Protein AF-A0A2G9PRR6-F1 (afdb_monomer_lite)

Foldseek 3Di:
DVVVVVVVVVVVVVCPDPLNVVVVVVCVVVVHDDPDPPVCVVVDDPPPDQPLDPDDDDPDDCVQWDWDDWDDFPNKIWTWTDHPPDPDIDIDIGDVRVVDDPVLSVLLNVLLVVVVVDDDPVLVPDDLVRNLVVQLVSQLVSSVVVCVVVVHDDDSVRSSVSSVQSSCSPSNPHPVVRVVRDPVDDDDDDDD

Sequence (192 aa):
EKYLETLTFMREGFEETELIQKMKAYLMQLGSIPADRGMYHSFFEVAIKPSFIGSRIFFTSTEKLELIDQYEVLGSKVYIYKHPDKVEYLYFINPPEYALSPEKYFLLEKTKEVVAAHRPDTVEFMDMGQARKYFHKVYVATIADLALKNDIDLSVEEKHELATIVSRYTIGYGILELLLSDRQLTDVFIDS

pLDDT: mean 82.75, std 11.32, range [53.69, 96.25]

Radius of gyration: 23.02 Å; chains: 1; bounding box: 64×48×55 Å

Structure (mmCIF, N/CA/C/O backbone):
data_AF-A0A2G9PRR6-F1
#
_entry.id   AF-A0A2G9PRR6-F1
#
loop_
_atom_site.group_PDB
_atom_site.id
_atom_site.type_symbol
_atom_site.label_atom_id
_atom_site.label_alt_id
_atom_site.label_comp_id
_atom_site.label_asym_id
_atom_site.label_entity_id
_atom_site.label_seq_id
_atom_site.pdbx_PDB_ins_code
_atom_site.Cartn_x
_atom_site.Cartn_y
_atom_site.Cartn_z
_atom_site.occupancy
_atom_site.B_iso_or_equiv
_atom_site.auth_seq_id
_atom_site.auth_comp_id
_atom_site.auth_asym_id
_atom_site.auth_atom_id
_atom_site.pdbx_PDB_model_num
ATOM 1 N N . GLU A 1 1 ? -48.664 14.976 -10.895 1.00 62.81 1 GLU A N 1
ATOM 2 C CA . GLU A 1 1 ? -49.047 14.273 -9.650 1.00 62.81 1 GLU A CA 1
ATOM 3 C C . GLU A 1 1 ? -48.124 13.096 -9.350 1.00 62.81 1 GLU A C 1
ATOM 5 O O . GLU A 1 1 ? -47.318 13.245 -8.446 1.00 62.81 1 GLU A O 1
ATOM 10 N N . LYS A 1 2 ? -48.083 12.034 -10.170 1.00 73.56 2 LYS A N 1
ATOM 11 C CA . LYS A 1 2 ? -47.171 10.876 -9.983 1.00 73.56 2 LYS A CA 1
ATOM 12 C C . LYS A 1 2 ? -45.695 11.206 -9.704 1.00 73.56 2 LYS A C 1
ATOM 14 O O . LYS A 1 2 ? -45.054 10.550 -8.901 1.00 73.56 2 LYS A O 1
ATOM 19 N N . TYR A 1 3 ? -45.146 12.227 -10.363 1.00 78.56 3 TYR A N 1
ATOM 20 C CA . TYR A 1 3 ? -43.748 12.630 -10.162 1.00 78.56 3 TYR A CA 1
ATOM 21 C C . TYR A 1 3 ? -43.494 13.237 -8.772 1.00 78.56 3 TYR A C 1
ATOM 23 O O . TYR A 1 3 ? -42.429 13.048 -8.194 1.00 78.56 3 TYR A O 1
ATOM 31 N N . LEU A 1 4 ? -44.487 13.948 -8.229 1.00 82.31 4 LEU A N 1
ATOM 32 C CA . LEU A 1 4 ? -44.399 14.555 -6.904 1.00 82.31 4 LEU A CA 1
ATOM 33 C C . LEU A 1 4 ? -44.490 13.484 -5.813 1.00 82.31 4 LEU A C 1
ATOM 35 O O . LEU A 1 4 ? -43.730 13.537 -4.858 1.00 82.31 4 LEU A O 1
ATOM 39 N N . GLU A 1 5 ? -45.356 12.484 -5.994 1.00 85.06 5 GLU A N 1
ATOM 40 C CA . GLU A 1 5 ? -45.447 11.331 -5.087 1.00 85.06 5 GLU A CA 1
ATOM 41 C C . GLU A 1 5 ? -44.127 10.561 -5.012 1.00 85.06 5 GLU A C 1
ATOM 43 O O . GLU A 1 5 ? -43.653 10.270 -3.916 1.00 85.06 5 GLU A O 1
ATOM 48 N N . THR A 1 6 ? -43.484 10.300 -6.154 1.00 86.94 6 THR A N 1
ATOM 49 C CA . THR A 1 6 ? -42.179 9.624 -6.179 1.00 86.94 6 THR A CA 1
ATOM 50 C C . THR A 1 6 ? -41.104 10.423 -5.441 1.00 86.94 6 THR A C 1
ATOM 52 O O . THR A 1 6 ? -40.317 9.849 -4.691 1.00 86.94 6 THR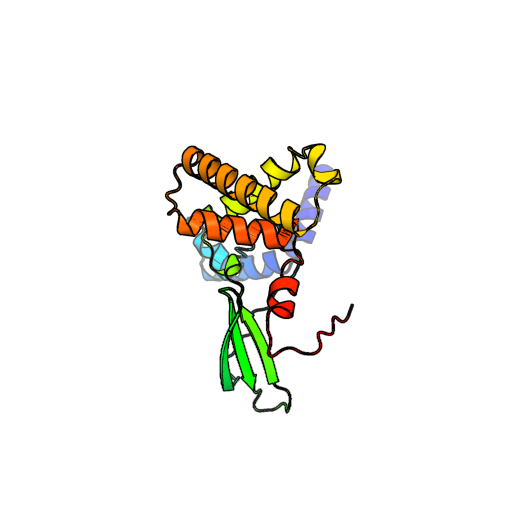 A O 1
ATOM 55 N N . LEU A 1 7 ? -41.067 11.747 -5.625 1.00 87.19 7 LEU A N 1
ATOM 56 C CA . LEU A 1 7 ? -40.102 12.605 -4.934 1.00 87.19 7 LEU A CA 1
ATOM 57 C C . LEU A 1 7 ? -40.347 12.652 -3.423 1.00 87.19 7 LEU A C 1
ATOM 59 O O . LEU A 1 7 ? -39.387 12.620 -2.655 1.00 87.19 7 LEU A O 1
ATOM 63 N N . THR A 1 8 ? -41.607 12.700 -2.990 1.00 88.38 8 THR A N 1
ATOM 64 C CA . THR A 1 8 ? -41.954 12.684 -1.563 1.00 88.38 8 THR A CA 1
ATOM 65 C C . THR A 1 8 ? -41.580 11.351 -0.923 1.00 88.38 8 THR A C 1
ATOM 67 O O . THR A 1 8 ? -40.933 11.352 0.121 1.00 88.38 8 THR A O 1
ATOM 70 N N . PHE A 1 9 ? -41.870 10.235 -1.594 1.00 91.31 9 PHE A N 1
ATOM 71 C CA . PHE A 1 9 ? -41.468 8.901 -1.146 1.00 91.31 9 PHE A CA 1
ATOM 72 C C . PHE A 1 9 ? -39.944 8.775 -0.994 1.00 91.31 9 PHE A C 1
ATOM 74 O O . PHE A 1 9 ? -39.451 8.305 0.028 1.00 91.31 9 PHE A O 1
ATOM 81 N N . MET A 1 10 ? -39.176 9.246 -1.985 1.00 89.44 10 MET A N 1
ATOM 82 C CA . MET A 1 10 ? -37.711 9.248 -1.904 1.00 89.44 10 MET A CA 1
ATOM 83 C C . MET A 1 10 ? -37.201 10.126 -0.762 1.00 89.44 10 MET A C 1
ATOM 85 O O . MET A 1 10 ? -36.281 9.729 -0.051 1.00 89.44 10 MET A O 1
ATOM 89 N N . ARG A 1 11 ? -37.790 11.313 -0.571 1.00 88.56 11 ARG A N 1
ATOM 90 C CA . ARG A 1 11 ? -37.410 12.216 0.520 1.00 88.56 11 ARG A CA 1
ATOM 91 C C . ARG A 1 11 ? -37.612 11.548 1.874 1.00 88.56 11 ARG A C 1
ATOM 93 O O . ARG A 1 11 ? -36.693 11.572 2.680 1.00 88.56 11 ARG A O 1
ATOM 100 N N . GLU A 1 12 ? -38.777 10.957 2.107 1.00 90.25 12 GLU A N 1
ATOM 101 C CA . GLU A 1 12 ? -39.095 10.278 3.368 1.00 90.25 12 GLU A CA 1
ATOM 102 C C . GLU A 1 12 ? -38.126 9.122 3.632 1.00 90.25 12 GLU A C 1
ATOM 104 O O . GLU A 1 12 ? -37.512 9.077 4.696 1.00 90.25 12 GLU A O 1
ATOM 109 N N . GLY A 1 13 ? -37.862 8.281 2.626 1.00 88.25 13 GLY A N 1
ATOM 110 C CA . GLY A 1 13 ? -36.874 7.205 2.752 1.00 88.25 13 GLY A CA 1
ATOM 111 C C . GLY A 1 13 ? -35.454 7.706 3.041 1.00 88.25 13 GLY A C 1
ATOM 112 O O . GLY A 1 13 ? -34.716 7.085 3.804 1.00 88.25 13 GLY A O 1
ATOM 113 N N . PHE A 1 14 ? -35.055 8.852 2.482 1.00 88.12 14 PHE A N 1
ATOM 114 C CA . PHE A 1 14 ? -33.763 9.463 2.793 1.00 88.12 14 PHE A CA 1
ATOM 115 C C . PHE A 1 14 ? -33.718 10.052 4.211 1.00 88.12 14 PHE A C 1
ATOM 117 O O . PHE A 1 14 ? -32.696 9.930 4.888 1.00 88.12 14 PHE A O 1
ATOM 124 N N . GLU A 1 15 ? -34.804 10.649 4.702 1.00 89.31 15 GLU A N 1
ATOM 125 C CA . GLU A 1 15 ? -34.865 11.229 6.051 1.00 89.31 15 GLU A CA 1
ATOM 126 C C . GLU A 1 15 ? -34.737 10.199 7.180 1.00 89.31 15 GLU A C 1
ATOM 128 O O . GLU A 1 15 ? -34.293 10.548 8.276 1.00 89.31 15 GLU A O 1
ATOM 133 N N . GLU A 1 16 ? -35.060 8.938 6.906 1.00 90.56 16 GLU A N 1
ATOM 134 C CA . GLU A 1 16 ? -34.893 7.825 7.844 1.00 90.56 16 GLU A CA 1
ATOM 135 C C . GLU A 1 16 ? -33.449 7.311 7.932 1.00 90.56 16 GLU A C 1
ATOM 137 O O . GLU A 1 16 ? -33.105 6.588 8.866 1.00 90.56 16 GLU A O 1
ATOM 142 N N . THR A 1 17 ? -32.575 7.688 6.995 1.00 90.69 17 THR A N 1
ATOM 143 C CA . THR A 1 17 ? -31.191 7.202 6.997 1.00 90.69 17 THR A CA 1
ATOM 144 C C . THR A 1 17 ? -30.382 7.786 8.157 1.00 90.69 17 THR A C 1
ATOM 146 O O . THR A 1 17 ? -30.450 8.978 8.464 1.00 90.69 17 THR A O 1
ATOM 149 N N . GLU A 1 18 ? -29.538 6.950 8.768 1.00 85.56 18 GLU A N 1
ATOM 150 C CA . GLU A 1 18 ? -28.695 7.330 9.910 1.00 85.56 18 GLU A CA 1
ATOM 151 C C . GLU A 1 18 ? -27.804 8.547 9.601 1.00 85.56 18 GLU A C 1
ATOM 153 O O . GLU A 1 18 ? -27.633 9.435 10.438 1.00 85.56 18 GLU A O 1
ATOM 158 N N . LEU A 1 19 ? -27.280 8.623 8.372 1.00 83.56 19 LEU A N 1
ATOM 159 C CA . LEU A 1 19 ? -26.456 9.740 7.914 1.00 83.56 19 LEU A CA 1
ATOM 160 C C . LEU A 1 19 ? -27.234 11.062 7.944 1.00 83.56 19 LEU A C 1
ATOM 162 O O . LEU A 1 19 ? -26.746 12.050 8.493 1.00 83.56 19 LEU A O 1
ATOM 166 N N . ILE A 1 20 ? -28.447 11.085 7.383 1.00 85.25 20 ILE A N 1
ATOM 167 C CA . ILE A 1 20 ? -29.259 12.305 7.297 1.00 85.25 20 ILE A CA 1
ATOM 168 C C . ILE A 1 20 ? -29.751 12.730 8.679 1.00 85.25 20 ILE A C 1
ATOM 170 O O . ILE A 1 20 ? -29.751 13.925 8.978 1.00 85.25 20 ILE A O 1
ATOM 174 N N . GLN A 1 21 ? -30.096 11.785 9.553 1.00 86.12 21 GLN A N 1
ATOM 175 C CA . GLN A 1 21 ? -30.474 12.095 10.933 1.00 86.12 21 GLN A CA 1
ATOM 176 C C . GLN A 1 21 ? -29.324 12.743 11.713 1.00 86.12 21 GLN A C 1
ATOM 178 O O . GLN A 1 21 ? -29.508 13.806 12.316 1.00 86.12 21 GLN A O 1
ATOM 183 N N . LYS A 1 22 ? -28.117 12.163 11.651 1.00 84.69 22 LYS A N 1
ATOM 184 C CA . LYS A 1 22 ? -26.922 12.723 12.304 1.00 84.69 22 LYS A CA 1
ATOM 185 C C . LYS A 1 22 ? -26.542 14.090 11.731 1.00 84.69 22 LYS A C 1
ATOM 187 O O . LYS A 1 22 ? -26.238 15.014 12.485 1.00 84.69 22 LYS A O 1
ATOM 192 N N . MET A 1 23 ? -26.615 14.245 10.411 1.00 81.69 23 MET A N 1
ATOM 193 C CA . MET A 1 23 ? -26.302 15.505 9.736 1.00 81.69 23 MET A CA 1
ATOM 194 C C . MET A 1 23 ? -27.319 16.605 10.070 1.00 81.69 23 MET A C 1
ATOM 196 O O . MET A 1 23 ? -26.917 17.738 10.332 1.00 81.69 23 MET A O 1
ATOM 200 N N . LYS A 1 24 ? -28.622 16.289 10.142 1.00 82.38 24 LYS A N 1
ATOM 201 C CA . LYS A 1 24 ? -29.660 17.232 10.601 1.00 82.38 24 LYS A CA 1
ATOM 202 C C . LYS A 1 24 ? -29.394 17.704 12.030 1.00 82.38 24 LYS A C 1
ATOM 204 O O . LYS A 1 24 ? -29.437 18.906 12.273 1.00 82.38 24 LYS A O 1
ATOM 209 N N . ALA A 1 25 ? -29.079 16.790 12.949 1.00 83.62 25 ALA A N 1
ATOM 210 C CA . ALA A 1 25 ? -28.785 17.136 14.342 1.00 83.62 25 ALA A CA 1
ATOM 211 C C . ALA A 1 25 ? -27.572 18.077 14.465 1.00 83.62 25 ALA A C 1
ATOM 213 O O . ALA A 1 25 ? -27.612 19.056 15.206 1.00 83.62 25 ALA A O 1
ATOM 214 N N . TYR A 1 26 ? -26.519 17.831 13.690 1.00 80.19 26 TYR A N 1
ATOM 215 C CA . TYR A 1 26 ? -25.323 18.673 13.664 1.00 80.19 26 TYR A CA 1
ATOM 216 C C . TYR A 1 26 ? -25.558 20.042 13.015 1.00 80.19 26 TYR A C 1
ATOM 218 O O . TYR A 1 26 ? -25.113 21.064 13.533 1.00 80.19 26 TYR A O 1
ATOM 226 N N . LEU A 1 27 ? -26.313 20.097 11.913 1.00 79.69 27 LEU A N 1
ATOM 227 C CA . LEU A 1 27 ? -26.702 21.361 11.278 1.00 79.69 27 LEU A CA 1
ATOM 228 C C . LEU A 1 27 ? -27.603 22.206 12.186 1.00 79.69 27 LEU A C 1
ATOM 230 O O . LEU A 1 27 ? -27.459 23.427 12.214 1.00 79.69 27 LEU A O 1
ATOM 234 N N . MET A 1 28 ? -28.488 21.575 12.965 1.00 80.69 28 MET A N 1
ATOM 235 C CA . MET A 1 28 ? -29.281 22.266 13.988 1.00 80.69 28 MET A CA 1
ATOM 236 C C . MET A 1 28 ? -28.398 22.898 15.073 1.00 80.69 28 MET A C 1
ATOM 238 O O . MET A 1 28 ? -28.730 23.975 15.559 1.00 80.69 28 MET A O 1
ATOM 242 N N . GLN A 1 29 ? -27.269 22.274 15.427 1.00 78.56 29 GLN A N 1
ATOM 243 C CA . GLN A 1 29 ? -26.313 22.827 16.396 1.00 78.56 29 GLN A CA 1
ATOM 244 C C . GLN A 1 29 ? -25.485 23.990 15.827 1.00 78.56 29 GLN A C 1
ATOM 246 O O . GLN A 1 29 ? -25.182 24.933 16.553 1.00 78.56 29 GLN A O 1
ATOM 251 N N . LEU A 1 30 ? -25.135 23.948 14.538 1.00 72.75 30 LEU A N 1
ATOM 252 C CA . LEU A 1 30 ? -24.358 24.997 13.859 1.00 72.75 30 LEU A CA 1
ATOM 253 C C . LEU A 1 30 ? -25.199 26.185 13.373 1.00 72.75 30 LEU A C 1
ATOM 255 O O . LEU A 1 30 ? -24.650 27.249 13.087 1.00 72.75 30 LEU A O 1
ATOM 259 N N . GLY A 1 31 ? -26.516 26.017 13.236 1.00 70.38 31 GLY A N 1
ATOM 260 C CA . GLY A 1 31 ? -27.458 27.062 12.818 1.00 70.38 31 GLY A CA 1
ATOM 261 C C . GLY A 1 31 ? -27.353 27.491 11.347 1.00 70.38 31 GLY A C 1
ATOM 262 O O . GLY A 1 31 ? -28.269 28.126 10.829 1.00 70.38 31 GLY A O 1
ATOM 263 N N . SER A 1 32 ? -26.276 27.132 10.645 1.00 72.25 32 SER A N 1
ATOM 264 C CA . SER A 1 32 ? -26.076 27.388 9.216 1.00 72.25 32 SER A CA 1
ATOM 265 C C . SER A 1 32 ? -25.186 26.317 8.585 1.00 72.25 32 SER A C 1
ATOM 267 O O . SER A 1 32 ? -24.429 25.639 9.279 1.00 72.25 32 SER A O 1
ATOM 269 N N . ILE A 1 33 ? -25.291 26.148 7.265 1.00 72.50 33 ILE A N 1
ATOM 270 C CA . ILE A 1 33 ? -24.423 25.243 6.506 1.00 72.50 33 ILE A CA 1
ATOM 271 C C . ILE A 1 33 ? -23.066 25.947 6.332 1.00 72.50 33 ILE A C 1
ATOM 273 O O . ILE A 1 33 ? -23.028 26.994 5.680 1.00 72.50 33 ILE A O 1
ATOM 277 N N . PRO A 1 34 ? -21.962 25.416 6.892 1.00 71.12 34 PRO A N 1
ATOM 278 C CA . PRO A 1 34 ? -20.637 25.995 6.694 1.00 71.12 34 PRO A CA 1
ATOM 279 C C . PRO A 1 34 ? -20.274 26.001 5.205 1.00 71.12 34 PRO A C 1
ATOM 281 O O . PRO A 1 34 ? -20.544 25.035 4.496 1.00 71.12 34 PRO A O 1
ATOM 284 N N . ALA A 1 35 ? -19.636 27.072 4.727 1.00 72.38 35 ALA A N 1
ATOM 285 C CA . ALA A 1 35 ? -19.171 27.153 3.338 1.00 72.38 35 ALA A CA 1
ATOM 286 C C . ALA A 1 35 ? -17.985 26.209 3.046 1.00 72.38 35 ALA A C 1
ATOM 288 O O . ALA A 1 35 ? -17.709 25.897 1.888 1.00 72.38 35 ALA A O 1
ATOM 289 N N . ASP A 1 36 ? -17.287 25.762 4.092 1.00 76.50 36 ASP A N 1
ATOM 290 C CA . ASP A 1 36 ? -16.135 24.872 4.000 1.00 76.50 36 ASP A CA 1
ATOM 291 C C . ASP A 1 36 ? -16.538 23.386 4.064 1.00 76.50 36 ASP A C 1
ATOM 293 O O . ASP A 1 36 ? -17.494 22.987 4.733 1.00 76.50 36 ASP A O 1
ATOM 297 N N . ARG A 1 37 ? -15.750 22.540 3.395 1.00 73.75 37 ARG A N 1
ATOM 298 C CA . ARG A 1 37 ? -15.857 21.075 3.403 1.00 73.75 37 ARG A CA 1
ATOM 299 C C . ARG A 1 37 ? -15.329 20.445 4.698 1.00 73.75 37 ARG A C 1
ATOM 301 O O . ARG A 1 37 ? -15.398 19.227 4.844 1.00 73.75 37 ARG A O 1
ATOM 308 N N . GLY A 1 38 ? -14.860 21.241 5.660 1.00 69.06 38 GLY A N 1
ATOM 309 C CA . GLY A 1 38 ? -14.437 20.782 6.984 1.00 69.06 38 GLY A CA 1
ATOM 310 C C . GLY A 1 38 ? -15.453 19.866 7.682 1.00 69.06 38 GLY A C 1
ATOM 311 O O . GLY A 1 38 ? -15.043 18.878 8.285 1.00 69.06 38 GLY A O 1
ATOM 312 N N . MET A 1 39 ? -16.761 20.109 7.499 1.00 72.50 39 MET A N 1
ATOM 313 C CA . MET A 1 39 ? -17.851 19.285 8.055 1.00 72.50 39 MET A CA 1
ATOM 314 C C . MET A 1 39 ? -17.691 17.789 7.743 1.00 72.50 39 MET A C 1
ATOM 316 O O . MET A 1 39 ? -17.976 16.951 8.598 1.00 72.50 39 MET A O 1
ATOM 320 N N . TYR A 1 40 ? -17.214 17.434 6.544 1.00 73.75 40 TYR A N 1
ATOM 321 C CA . TYR A 1 40 ? -17.088 16.032 6.147 1.00 73.75 40 TYR A CA 1
ATOM 322 C C . TYR A 1 40 ? -16.144 15.249 7.069 1.00 73.75 40 TYR A C 1
ATOM 324 O O . TYR A 1 40 ? -16.413 14.082 7.327 1.00 73.75 40 TYR A O 1
ATOM 332 N N . HIS A 1 41 ? -15.124 15.884 7.655 1.00 70.25 41 HIS A N 1
ATOM 333 C CA . HIS A 1 41 ? -14.193 15.227 8.583 1.00 70.25 41 HIS A CA 1
ATOM 334 C C . HIS A 1 41 ? -14.847 14.812 9.911 1.00 70.25 41 HIS A C 1
ATOM 336 O O . HIS A 1 41 ? -14.317 13.955 10.608 1.00 70.25 41 HIS A O 1
ATOM 342 N N . SER A 1 42 ? -15.986 15.410 10.283 1.00 69.94 42 SER A N 1
ATOM 343 C CA . SER A 1 42 ? -16.726 15.046 11.502 1.00 69.94 42 SER A CA 1
ATOM 344 C C . SER A 1 42 ? -17.641 13.831 11.316 1.00 69.94 42 SER A C 1
ATOM 346 O O . SER A 1 42 ? -18.060 13.232 12.302 1.00 69.94 42 SER A O 1
ATOM 348 N N . PHE A 1 43 ? -17.965 13.475 10.070 1.00 70.69 43 PHE A N 1
ATOM 349 C CA . PHE A 1 43 ? -18.881 12.373 9.741 1.00 70.69 43 PHE A CA 1
ATOM 350 C C . PHE A 1 43 ? -18.210 11.222 9.013 1.00 70.69 43 PHE A C 1
ATOM 352 O O . PHE A 1 43 ? -18.661 10.082 9.109 1.00 70.69 43 PHE A O 1
ATOM 359 N N . PHE A 1 44 ? -17.162 11.528 8.262 1.00 70.12 44 PHE A N 1
ATOM 360 C CA . PHE A 1 44 ? -16.442 10.582 7.443 1.00 70.12 44 PHE A CA 1
ATOM 361 C C . PHE A 1 44 ? -15.000 10.547 7.912 1.00 70.12 44 PHE A C 1
ATOM 363 O O . PHE A 1 44 ? -14.300 11.559 7.922 1.00 70.12 44 PHE A O 1
ATOM 370 N N . GLU A 1 45 ? -14.544 9.352 8.256 1.00 61.53 45 GLU A N 1
ATOM 371 C CA . GLU A 1 45 ? -13.119 9.099 8.340 1.00 61.53 45 GLU A CA 1
ATOM 372 C C . GLU A 1 45 ? -12.557 9.083 6.922 1.00 61.53 45 GLU A C 1
ATOM 374 O O . GLU A 1 45 ? -13.115 8.450 6.017 1.00 61.53 45 GLU A O 1
ATOM 379 N N . VAL A 1 46 ? -11.458 9.806 6.710 1.00 59.22 46 VAL A N 1
ATOM 380 C CA . VAL A 1 46 ? -10.804 9.834 5.405 1.00 59.22 46 VAL A CA 1
ATOM 381 C C . VAL A 1 46 ? -10.223 8.449 5.141 1.00 59.22 46 VAL A C 1
ATOM 383 O O . VAL A 1 46 ? -9.165 8.086 5.646 1.00 59.22 46 VAL A O 1
ATOM 386 N N . ALA A 1 47 ? -10.909 7.666 4.315 1.00 55.06 47 ALA A N 1
ATOM 387 C CA . ALA A 1 47 ? -10.391 6.403 3.822 1.00 55.06 47 ALA A CA 1
ATOM 388 C C . ALA A 1 47 ? -9.388 6.673 2.690 1.00 55.06 47 ALA A C 1
ATOM 390 O O . ALA A 1 47 ? -9.690 6.437 1.519 1.00 55.06 47 ALA A O 1
ATOM 391 N N . ILE A 1 48 ? -8.189 7.168 3.020 1.00 55.09 48 ILE A N 1
ATOM 392 C CA . ILE A 1 48 ? -7.069 7.168 2.069 1.00 55.09 48 ILE A CA 1
ATOM 393 C C . ILE A 1 48 ? -6.558 5.729 1.984 1.00 55.09 48 ILE A C 1
ATOM 395 O O . ILE A 1 48 ? -5.580 5.355 2.625 1.00 55.09 48 ILE A O 1
ATOM 399 N N . LYS A 1 49 ? -7.290 4.887 1.251 1.00 59.91 49 LYS A N 1
ATOM 400 C CA . LYS A 1 49 ? -6.878 3.517 0.964 1.00 59.91 49 LYS A CA 1
ATOM 401 C C . LYS A 1 49 ? -6.531 3.395 -0.517 1.00 59.91 49 LYS A C 1
ATOM 403 O O . LYS A 1 49 ? -7.301 3.862 -1.358 1.00 59.91 49 LYS A O 1
ATOM 408 N N . PRO A 1 50 ? -5.440 2.709 -0.861 1.00 58.66 50 PRO A N 1
ATOM 409 C CA . PRO A 1 50 ? -5.204 2.320 -2.240 1.00 58.66 50 PRO A CA 1
ATOM 410 C C . PRO A 1 50 ? -6.339 1.409 -2.726 1.00 58.66 50 PRO A C 1
ATOM 412 O O . PRO A 1 50 ? -6.685 0.412 -2.085 1.00 58.66 50 PRO A O 1
ATOM 415 N N . SER A 1 51 ? -6.926 1.737 -3.877 1.00 60.59 51 SER A N 1
ATOM 416 C CA . SER A 1 51 ? -8.031 0.983 -4.489 1.00 60.59 51 SER A CA 1
ATOM 417 C C . SER A 1 51 ? -7.664 -0.470 -4.818 1.00 60.59 51 SER A C 1
ATOM 419 O O . SER A 1 51 ? -8.539 -1.329 -4.900 1.00 60.59 51 SER A O 1
ATOM 421 N N . PHE A 1 52 ? -6.369 -0.765 -4.955 1.00 63.97 52 PHE A N 1
ATOM 422 C CA . PHE A 1 52 ? -5.846 -2.078 -5.324 1.00 63.97 52 PHE A CA 1
ATOM 423 C C . PHE A 1 52 ? -5.622 -3.042 -4.149 1.00 63.97 52 PHE A C 1
ATOM 425 O O . PHE A 1 52 ? -5.352 -4.215 -4.410 1.00 63.97 52 PHE A O 1
ATOM 432 N N . ILE A 1 53 ? -5.731 -2.595 -2.892 1.00 64.62 53 ILE A N 1
ATOM 433 C CA . ILE A 1 53 ? -5.634 -3.489 -1.730 1.00 64.62 53 ILE A CA 1
ATOM 434 C C . ILE A 1 53 ? -7.019 -4.073 -1.436 1.00 64.62 53 ILE A C 1
ATOM 436 O O . ILE A 1 53 ? -7.944 -3.360 -1.041 1.00 64.62 53 ILE A O 1
ATOM 440 N N . GLY A 1 54 ? -7.156 -5.386 -1.644 1.00 54.88 54 GLY A N 1
ATOM 441 C CA . GLY A 1 54 ? -8.393 -6.129 -1.380 1.00 54.88 54 GLY A CA 1
ATOM 442 C C . GLY A 1 54 ? -8.646 -6.423 0.104 1.00 54.88 54 GLY A C 1
ATOM 443 O O . GLY A 1 54 ? -9.782 -6.690 0.484 1.00 54.88 54 GLY A O 1
ATOM 444 N N . SER A 1 55 ? -7.616 -6.351 0.951 1.00 58.53 55 SER A N 1
ATOM 445 C CA . SER A 1 55 ? -7.711 -6.599 2.393 1.00 58.53 55 SER A CA 1
ATOM 446 C C . SER A 1 55 ? -8.048 -5.328 3.176 1.00 58.53 55 SER A C 1
ATOM 448 O O . SER A 1 55 ? -7.425 -4.280 2.994 1.00 58.53 55 SER A O 1
ATOM 450 N N . ARG A 1 56 ? -9.010 -5.419 4.099 1.00 53.69 56 ARG A N 1
ATOM 451 C CA . ARG A 1 56 ? -9.310 -4.345 5.054 1.00 53.69 56 ARG A CA 1
ATOM 452 C C . ARG A 1 56 ? -8.468 -4.549 6.314 1.00 53.69 56 ARG A C 1
ATOM 454 O O . ARG A 1 56 ? -8.637 -5.554 6.992 1.00 53.69 56 ARG A O 1
ATOM 461 N N . ILE A 1 57 ? -7.581 -3.601 6.620 1.00 57.03 57 ILE A N 1
ATOM 462 C CA . ILE A 1 57 ? -6.825 -3.581 7.880 1.00 57.03 57 ILE A CA 1
ATOM 463 C C . ILE A 1 57 ? -7.568 -2.672 8.858 1.00 57.03 57 ILE A C 1
ATOM 465 O O . ILE A 1 57 ? -7.889 -1.530 8.528 1.00 57.03 57 ILE A O 1
ATOM 469 N N . PHE A 1 58 ? -7.881 -3.196 10.041 1.00 57.12 58 PHE A N 1
ATOM 470 C CA . PHE A 1 58 ? -8.482 -2.426 11.123 1.00 57.12 58 PHE A CA 1
ATOM 471 C C . PHE A 1 58 ? -7.373 -1.900 12.033 1.00 57.12 58 PHE A C 1
ATOM 473 O O . PHE A 1 58 ? -6.703 -2.675 12.712 1.00 57.12 58 PHE A O 1
ATOM 480 N N . PHE A 1 59 ? -7.198 -0.581 12.074 1.00 54.88 59 PHE A N 1
ATOM 481 C CA . PHE A 1 59 ? -6.390 0.062 13.104 1.00 54.88 59 PHE A CA 1
ATOM 482 C C . PHE A 1 59 ? -7.252 0.165 14.366 1.00 54.88 59 PHE A C 1
ATOM 484 O O . PHE A 1 59 ? -8.024 1.106 14.524 1.00 54.88 59 PHE A O 1
ATOM 491 N N . THR A 1 60 ? -7.210 -0.848 15.234 1.00 57.53 60 THR A N 1
ATOM 492 C CA . THR A 1 60 ? -7.857 -0.729 16.549 1.00 57.53 60 THR A CA 1
ATOM 493 C C . THR A 1 60 ? -7.062 0.246 17.415 1.00 57.53 60 THR A C 1
ATOM 495 O O . THR A 1 60 ? -5.833 0.271 17.347 1.00 57.53 60 THR A O 1
ATOM 498 N N . SER A 1 61 ? -7.751 1.034 18.245 1.00 57.81 61 SER A N 1
ATOM 499 C CA . SER A 1 61 ? -7.078 1.886 19.229 1.00 57.81 61 SER A CA 1
ATOM 500 C C . SER A 1 61 ? -6.251 1.016 20.181 1.00 57.81 61 SER A C 1
ATOM 502 O O . SER A 1 61 ? -6.769 0.074 20.788 1.00 57.81 61 SER A O 1
ATOM 504 N N . THR A 1 62 ? -4.955 1.312 20.274 1.00 60.97 62 THR A N 1
ATOM 505 C CA . THR A 1 62 ? -3.966 0.589 21.087 1.00 60.97 62 THR A CA 1
ATOM 506 C C . THR A 1 62 ? -3.850 1.147 22.508 1.00 60.97 62 THR A C 1
ATOM 508 O O . THR A 1 62 ? -3.002 0.696 23.268 1.00 60.97 62 THR A O 1
ATOM 511 N N . GLU A 1 63 ? -4.710 2.091 22.909 1.00 62.56 63 GLU A N 1
ATOM 512 C CA . GLU A 1 63 ? -4.588 2.860 24.163 1.00 62.56 63 GLU A CA 1
ATOM 513 C C . GLU A 1 63 ? -4.543 2.019 25.451 1.00 62.56 63 GLU A C 1
ATOM 515 O O . GLU A 1 63 ? -4.058 2.492 26.475 1.00 62.56 63 GLU A O 1
ATOM 520 N N . LYS A 1 64 ? -5.028 0.771 25.421 1.00 72.75 64 LYS A N 1
ATOM 521 C CA . LYS A 1 64 ? -4.994 -0.154 26.569 1.00 72.75 64 LYS A CA 1
ATOM 522 C C . LYS A 1 64 ? -4.007 -1.311 26.408 1.00 72.75 64 LYS A C 1
ATOM 524 O O . LYS A 1 64 ? -3.994 -2.201 27.251 1.00 72.75 64 LYS A O 1
ATOM 529 N N . LEU A 1 65 ? -3.238 -1.343 25.324 1.00 83.06 65 LEU A N 1
ATOM 530 C CA . LEU A 1 65 ? -2.331 -2.439 25.008 1.00 83.06 65 LEU A CA 1
ATOM 531 C C . LEU A 1 65 ? -0.904 -2.115 25.458 1.00 83.06 65 LEU A C 1
ATOM 533 O O . LEU A 1 65 ? -0.395 -1.024 25.209 1.00 83.06 65 LEU A O 1
ATOM 537 N N . GLU A 1 66 ? -0.240 -3.080 26.086 1.00 86.06 66 GLU A N 1
ATOM 538 C CA . GLU A 1 66 ? 1.169 -2.966 26.466 1.00 86.06 66 GLU A CA 1
ATOM 539 C C . GLU A 1 66 ? 2.050 -3.380 25.280 1.00 86.06 66 GLU A C 1
ATOM 541 O O . GLU A 1 66 ? 1.882 -4.477 24.744 1.00 86.06 66 GLU A O 1
ATOM 546 N N . LEU A 1 67 ? 2.965 -2.509 24.842 1.00 89.06 67 LEU A N 1
ATOM 547 C CA . LEU A 1 67 ? 3.926 -2.834 23.784 1.00 89.06 67 LEU A CA 1
ATOM 548 C C . LEU A 1 67 ? 5.016 -3.748 24.349 1.00 89.06 67 LEU A C 1
ATOM 550 O O . LEU A 1 67 ? 5.737 -3.357 25.263 1.00 89.06 67 LEU A O 1
ATOM 554 N N . ILE A 1 68 ? 5.144 -4.941 23.777 1.00 92.25 68 ILE A N 1
ATOM 555 C CA . ILE A 1 68 ? 6.108 -5.959 24.204 1.00 92.25 68 ILE A CA 1
ATOM 556 C C . ILE A 1 68 ? 7.343 -5.948 23.316 1.00 92.25 68 ILE A C 1
ATOM 558 O O . ILE A 1 68 ? 8.459 -6.020 23.824 1.00 92.25 68 ILE A O 1
ATOM 562 N N . ASP A 1 69 ? 7.146 -5.861 22.001 1.00 92.06 69 ASP A N 1
ATOM 563 C CA . ASP A 1 69 ? 8.244 -5.873 21.040 1.00 92.06 69 ASP A CA 1
ATOM 564 C C . ASP A 1 69 ? 7.905 -5.071 19.781 1.00 92.06 69 ASP A C 1
ATOM 566 O O . ASP A 1 69 ? 6.734 -4.890 19.428 1.00 92.06 69 ASP A O 1
ATOM 570 N N . GLN A 1 70 ? 8.946 -4.590 19.107 1.00 93.75 70 GLN A N 1
ATOM 571 C CA . GLN A 1 70 ? 8.852 -3.870 17.847 1.00 93.75 70 GLN A CA 1
ATOM 572 C C . GLN A 1 70 ? 10.054 -4.195 16.958 1.00 93.75 70 GLN A C 1
ATOM 574 O O . GLN A 1 70 ? 11.205 -4.005 17.347 1.00 93.75 70 GLN A O 1
ATOM 579 N N . TYR A 1 71 ? 9.782 -4.578 15.714 1.00 94.44 71 TYR A N 1
ATOM 580 C CA . TYR A 1 71 ? 10.811 -4.823 14.703 1.00 94.44 71 TYR A CA 1
ATOM 581 C C . TYR A 1 71 ? 10.318 -4.459 13.300 1.00 94.44 71 TYR A C 1
ATOM 583 O O . TYR A 1 71 ? 9.215 -3.941 13.121 1.00 94.44 71 TYR A O 1
ATOM 591 N N . GLU A 1 72 ? 11.167 -4.664 12.295 1.00 91.62 72 GLU A N 1
ATOM 592 C CA . GLU A 1 72 ? 10.884 -4.310 10.907 1.00 91.62 72 GLU A CA 1
ATOM 593 C C . GLU A 1 72 ? 10.993 -5.531 9.990 1.00 91.62 72 GLU A C 1
ATOM 595 O O . GLU A 1 72 ? 11.942 -6.311 10.078 1.00 91.62 72 GLU A O 1
ATOM 600 N N . VAL A 1 73 ? 10.028 -5.667 9.080 1.00 91.12 73 VAL A N 1
ATOM 601 C CA . VAL A 1 73 ? 9.984 -6.706 8.047 1.00 91.12 73 VAL A CA 1
ATOM 602 C C . VAL A 1 73 ? 9.705 -6.040 6.704 1.00 91.12 73 VAL A C 1
ATOM 604 O O . VAL A 1 73 ? 8.628 -5.489 6.486 1.00 91.12 73 VAL A O 1
ATOM 607 N N . LEU A 1 74 ? 10.677 -6.082 5.786 1.00 86.19 74 LEU A N 1
ATOM 608 C CA . LEU A 1 74 ? 10.564 -5.513 4.432 1.00 86.19 74 LEU A CA 1
ATOM 609 C C . LEU A 1 74 ? 10.032 -4.061 4.404 1.00 86.19 74 LEU A C 1
ATOM 611 O O . LEU A 1 74 ? 9.121 -3.748 3.632 1.00 86.19 74 LEU A O 1
ATOM 615 N N . GLY A 1 75 ? 10.560 -3.180 5.262 1.00 83.69 75 GLY A N 1
ATOM 616 C CA . GLY A 1 75 ? 10.104 -1.785 5.351 1.00 83.69 75 GLY A CA 1
ATOM 617 C C . GLY A 1 75 ? 8.799 -1.587 6.129 1.00 83.69 75 GLY A C 1
ATOM 618 O O . GLY A 1 75 ? 8.334 -0.457 6.266 1.00 83.69 75 GLY A O 1
ATOM 619 N N . SER A 1 76 ? 8.183 -2.663 6.628 1.00 89.19 76 SER A N 1
ATOM 620 C CA . SER A 1 76 ? 6.953 -2.619 7.425 1.00 89.19 76 SER A CA 1
ATOM 621 C C . SER A 1 76 ? 7.291 -2.722 8.903 1.00 89.19 76 SER A C 1
ATOM 623 O O . SER A 1 76 ? 8.061 -3.596 9.303 1.00 89.19 76 SER A O 1
ATOM 625 N N . LYS A 1 77 ? 6.692 -1.863 9.729 1.00 90.50 77 LYS A N 1
ATOM 626 C CA . LYS A 1 77 ? 6.867 -1.936 11.185 1.00 90.50 77 LYS A CA 1
ATOM 627 C C . LYS A 1 77 ? 5.907 -2.962 11.766 1.00 90.50 77 LYS A C 1
ATOM 629 O O . LYS A 1 77 ? 4.705 -2.896 11.500 1.00 90.50 77 LYS A O 1
ATOM 634 N N . VAL A 1 78 ? 6.449 -3.871 12.562 1.00 92.31 78 VAL A N 1
ATOM 635 C CA . VAL A 1 78 ? 5.710 -4.891 13.299 1.00 92.31 78 VAL A CA 1
ATOM 636 C C . VAL A 1 78 ? 5.719 -4.531 14.777 1.00 92.31 78 VAL A C 1
ATOM 638 O O . VAL A 1 78 ? 6.752 -4.132 15.315 1.00 92.31 78 VAL A O 1
ATOM 641 N N . TYR A 1 79 ? 4.566 -4.673 15.420 1.00 91.56 79 TYR A N 1
ATOM 642 C CA . TYR A 1 79 ? 4.358 -4.422 16.839 1.00 91.56 79 TYR A CA 1
ATOM 643 C C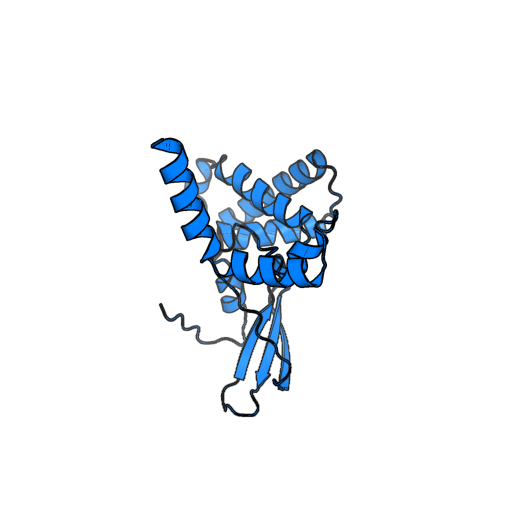 . TYR A 1 79 ? 3.698 -5.639 17.474 1.00 91.56 79 TYR A C 1
ATOM 645 O O . TYR A 1 79 ? 2.672 -6.123 16.987 1.00 91.56 79 TYR A O 1
ATOM 653 N N . ILE A 1 80 ? 4.266 -6.101 18.583 1.00 91.50 80 ILE A N 1
ATOM 654 C CA . ILE A 1 80 ? 3.692 -7.162 19.403 1.00 91.50 80 ILE A CA 1
ATOM 655 C C . ILE A 1 80 ? 3.124 -6.524 20.659 1.00 91.50 80 ILE A C 1
ATOM 657 O O . ILE A 1 80 ? 3.856 -5.953 21.469 1.00 91.50 80 ILE A O 1
ATOM 661 N N . TYR A 1 81 ? 1.813 -6.627 20.819 1.00 90.62 81 TYR A N 1
ATOM 662 C CA . TYR A 1 81 ? 1.098 -6.072 21.957 1.00 90.62 81 TYR A CA 1
ATOM 663 C C . TYR A 1 81 ? 0.573 -7.167 22.874 1.00 90.62 81 TYR A C 1
ATOM 665 O O . TYR A 1 81 ? 0.188 -8.242 22.420 1.00 90.62 81 TYR A O 1
ATOM 673 N N . LYS A 1 82 ? 0.475 -6.868 24.165 1.00 87.44 82 LYS A N 1
ATOM 674 C CA . LYS A 1 82 ? -0.220 -7.697 25.146 1.00 87.44 82 LYS A CA 1
ATOM 675 C C . LYS A 1 82 ? -1.474 -6.984 25.624 1.00 87.44 82 LYS A C 1
ATOM 677 O O . LYS A 1 82 ? -1.434 -5.809 25.991 1.00 87.44 82 LYS A O 1
ATOM 682 N N . HIS A 1 83 ? -2.595 -7.697 25.627 1.00 83.81 83 HIS A N 1
ATOM 683 C CA . HIS A 1 83 ? -3.817 -7.183 26.232 1.00 83.81 83 HIS A CA 1
ATOM 684 C C . HIS A 1 83 ? -3.762 -7.394 27.756 1.00 83.81 83 HIS A C 1
ATOM 686 O O . HIS A 1 83 ? -3.403 -8.486 28.191 1.00 83.81 83 HIS A O 1
ATOM 692 N N . PRO A 1 84 ? -4.150 -6.413 28.589 1.00 81.56 84 PRO A N 1
ATOM 693 C CA . PRO A 1 84 ? -4.119 -6.567 30.046 1.00 81.56 84 PRO A CA 1
ATOM 694 C C . PRO A 1 84 ? -5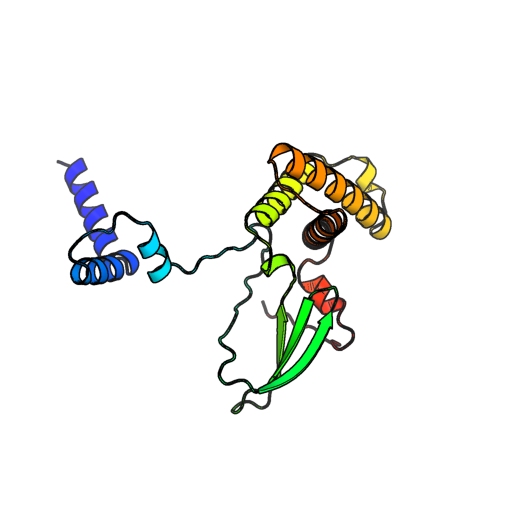.043 -7.694 30.532 1.00 81.56 84 PRO A C 1
ATOM 696 O O . PRO A 1 84 ? -4.670 -8.470 31.405 1.00 81.56 84 PRO A O 1
ATOM 699 N N . ASP A 1 85 ? -6.218 -7.825 29.909 1.00 83.81 85 ASP A N 1
ATOM 700 C CA . ASP A 1 85 ? -7.237 -8.816 30.291 1.00 83.81 85 ASP A CA 1
ATOM 701 C C . ASP A 1 85 ? -7.217 -10.127 29.476 1.00 83.81 85 ASP A C 1
ATOM 703 O O . ASP A 1 85 ? -8.015 -11.021 29.754 1.00 83.81 85 ASP A O 1
ATOM 707 N N . LYS A 1 86 ? -6.360 -10.264 28.449 1.00 83.19 86 LYS A N 1
ATOM 708 C CA . LYS A 1 86 ? -6.271 -11.499 27.643 1.00 83.19 86 LYS A CA 1
ATOM 709 C C . LYS A 1 86 ? -4.861 -12.068 27.700 1.00 83.19 86 LYS A C 1
ATOM 711 O O . LYS A 1 86 ? -3.886 -11.336 27.786 1.00 83.19 86 LYS A O 1
ATOM 716 N N . VAL A 1 87 ? -4.761 -13.392 27.632 1.00 83.81 87 VAL A N 1
ATOM 717 C CA . VAL A 1 87 ? -3.467 -14.095 27.669 1.00 83.81 87 VAL A CA 1
ATOM 718 C C . VAL A 1 87 ? -2.733 -14.000 26.324 1.00 83.81 87 VAL A C 1
ATOM 720 O O . VAL A 1 87 ? -1.512 -14.113 26.273 1.00 83.81 87 VAL A O 1
ATOM 723 N N . GLU A 1 88 ? -3.475 -13.781 25.241 1.00 85.25 88 GLU A N 1
ATOM 724 C CA . GLU A 1 88 ? -2.961 -13.736 23.875 1.00 85.25 88 GLU A CA 1
ATOM 725 C C . GLU A 1 88 ? -2.205 -12.434 23.577 1.00 85.25 88 GLU A C 1
ATOM 727 O O . GLU A 1 88 ? -2.600 -11.344 24.005 1.00 85.25 88 GLU A O 1
ATOM 732 N N . TYR A 1 89 ? -1.141 -12.561 22.782 1.00 88.50 89 TYR A N 1
ATOM 733 C CA . TYR A 1 89 ? -0.459 -11.427 22.170 1.00 88.50 89 TYR A CA 1
ATOM 734 C C . TYR A 1 89 ? -1.117 -11.075 20.839 1.00 88.50 89 TYR A C 1
ATOM 736 O O . TYR A 1 89 ? -1.591 -11.944 20.109 1.00 88.50 89 TYR A O 1
ATOM 744 N N . LEU A 1 90 ? -1.122 -9.789 20.513 1.00 89.00 90 LEU A N 1
ATOM 745 C CA . LEU A 1 90 ? -1.654 -9.261 19.270 1.00 89.00 90 LEU A CA 1
ATOM 746 C C . LEU A 1 90 ? -0.497 -8.844 18.364 1.00 89.00 90 LEU A C 1
ATOM 748 O O . LEU A 1 90 ? 0.329 -8.013 18.746 1.00 89.00 90 LEU A O 1
ATOM 752 N N . T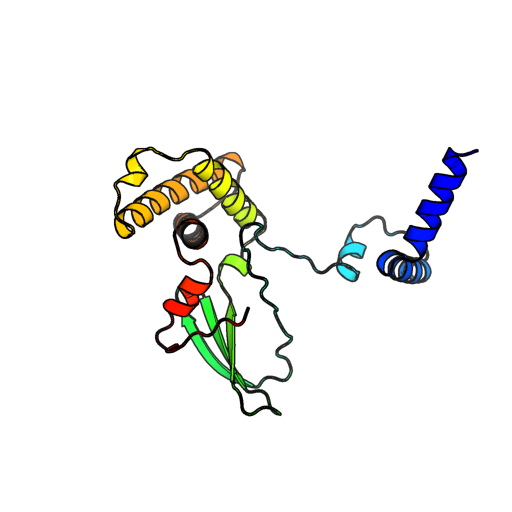YR A 1 91 ? -0.466 -9.413 17.163 1.00 90.75 91 TYR A N 1
ATOM 753 C CA . TYR A 1 91 ? 0.486 -9.072 16.112 1.00 90.75 91 TYR A CA 1
ATOM 754 C C . TYR A 1 91 ? -0.108 -7.982 15.217 1.00 90.75 91 TYR A C 1
ATOM 756 O O . TYR A 1 91 ? -1.152 -8.186 14.593 1.00 90.75 91 TYR A O 1
ATOM 764 N N . PHE A 1 92 ? 0.560 -6.835 15.133 1.00 88.56 92 PHE A N 1
ATOM 765 C CA . PHE A 1 92 ? 0.193 -5.746 14.232 1.00 88.56 92 PHE A CA 1
ATOM 766 C C . PHE A 1 92 ? 1.323 -5.489 13.250 1.00 88.56 92 PHE A C 1
ATOM 768 O O . PHE A 1 92 ? 2.460 -5.275 13.657 1.00 88.56 92 PHE A O 1
ATOM 775 N N . ILE A 1 93 ? 0.996 -5.437 11.963 1.00 88.44 93 ILE A N 1
ATOM 776 C CA . ILE A 1 93 ? 1.918 -5.024 10.910 1.00 88.44 93 ILE A CA 1
ATOM 777 C C . ILE A 1 93 ? 1.370 -3.781 10.224 1.00 88.44 93 ILE A C 1
ATOM 779 O O . ILE A 1 93 ? 0.192 -3.732 9.871 1.00 88.44 93 ILE A O 1
ATOM 783 N N . ASN A 1 94 ? 2.238 -2.789 10.031 1.00 87.00 94 ASN A N 1
ATOM 784 C CA . ASN A 1 94 ? 1.940 -1.549 9.325 1.00 87.00 94 ASN A CA 1
ATOM 785 C C . ASN A 1 94 ? 2.706 -1.531 7.997 1.00 87.00 94 ASN A C 1
ATOM 787 O O . ASN A 1 94 ? 3.890 -1.174 7.984 1.00 87.00 94 ASN A O 1
ATOM 791 N N . PRO A 1 95 ? 2.058 -1.926 6.887 1.00 88.50 95 PRO A N 1
ATOM 792 C CA . PRO A 1 95 ? 2.694 -1.923 5.581 1.00 88.50 95 PRO A CA 1
ATOM 793 C C . PRO A 1 95 ? 2.991 -0.494 5.099 1.00 88.50 95 PRO A C 1
ATOM 795 O O . PRO A 1 95 ? 2.162 0.401 5.309 1.00 88.50 95 PRO A O 1
ATOM 798 N N . PRO A 1 96 ? 4.124 -0.258 4.412 1.00 85.62 96 PRO A N 1
ATOM 799 C CA . PRO A 1 96 ? 4.537 1.076 3.967 1.00 85.62 96 PRO A CA 1
ATOM 800 C C . PRO A 1 96 ? 3.531 1.725 3.011 1.00 85.62 96 PRO A C 1
ATOM 802 O O . PRO A 1 96 ? 3.396 2.946 2.983 1.00 85.62 96 PRO A O 1
ATOM 805 N N . GLU A 1 97 ? 2.771 0.921 2.271 1.00 85.19 97 GLU A N 1
ATOM 806 C CA . GLU A 1 97 ? 1.727 1.391 1.368 1.00 85.19 97 GLU A CA 1
ATOM 807 C C . GLU A 1 97 ? 0.623 2.196 2.057 1.00 85.19 97 GLU A C 1
ATOM 809 O O . GLU A 1 97 ? 0.024 3.019 1.382 1.00 85.19 97 GLU A O 1
ATOM 814 N N . TYR A 1 98 ? 0.379 2.022 3.361 1.00 82.00 98 TYR A N 1
ATOM 815 C CA . TYR A 1 98 ? -0.624 2.805 4.099 1.00 82.00 98 TYR A CA 1
ATOM 816 C C . TYR A 1 98 ? -0.127 4.197 4.512 1.00 82.00 98 TYR A C 1
ATOM 818 O O . TYR A 1 98 ? -0.934 5.059 4.854 1.00 82.00 98 TYR A O 1
ATOM 826 N N . ALA A 1 99 ? 1.186 4.433 4.463 1.00 83.00 99 ALA A N 1
ATOM 827 C CA . ALA A 1 99 ? 1.807 5.712 4.807 1.00 83.00 99 ALA A CA 1
ATOM 828 C C . ALA A 1 99 ? 2.017 6.631 3.586 1.00 83.00 99 ALA A C 1
ATOM 830 O O . ALA A 1 99 ? 2.649 7.681 3.699 1.00 83.00 99 ALA A O 1
ATOM 831 N N . LEU A 1 100 ? 1.526 6.237 2.407 1.00 87.69 100 LEU A N 1
ATOM 832 C CA . LEU A 1 100 ? 1.738 6.980 1.167 1.00 87.69 100 LEU A CA 1
ATOM 833 C C . LEU A 1 100 ? 0.874 8.244 1.080 1.00 87.69 100 LEU A C 1
ATOM 835 O O . LEU A 1 100 ? -0.226 8.319 1.624 1.00 87.69 100 LEU A O 1
ATOM 839 N N . SER A 1 101 ? 1.369 9.240 0.340 1.00 88.88 101 SER A N 1
ATOM 840 C CA . SER A 1 101 ? 0.600 10.440 0.008 1.00 88.88 101 SER A CA 1
ATOM 841 C C . SER A 1 101 ? -0.455 10.149 -1.075 1.00 88.88 101 SER A C 1
ATOM 843 O O . SER A 1 101 ? -0.295 9.204 -1.856 1.00 88.88 101 SER A O 1
ATOM 845 N N . PRO A 1 102 ? -1.517 10.971 -1.191 1.00 86.31 102 PRO A N 1
ATOM 846 C CA . PRO A 1 102 ? -2.514 10.850 -2.262 1.00 86.31 102 PRO A CA 1
ATOM 847 C C . PRO A 1 102 ? -1.916 10.809 -3.678 1.00 86.31 102 PRO A C 1
ATOM 849 O O . PRO A 1 102 ? -2.355 10.020 -4.510 1.00 86.31 102 PRO A O 1
ATOM 852 N N . GLU A 1 103 ? -0.877 11.603 -3.936 1.00 89.44 103 GLU A N 1
ATOM 853 C CA . GLU A 1 103 ? -0.146 11.620 -5.211 1.00 89.44 103 GLU A CA 1
ATOM 854 C C . GLU A 1 103 ? 0.526 10.274 -5.502 1.00 89.44 103 GLU A C 1
ATOM 856 O O . GLU A 1 103 ? 0.403 9.721 -6.596 1.00 89.44 103 GLU A O 1
ATOM 861 N N . LYS A 1 104 ? 1.182 9.691 -4.493 1.00 91.06 104 LYS A N 1
ATOM 862 C CA . LYS A 1 104 ? 1.806 8.370 -4.605 1.00 91.06 104 LYS A CA 1
ATOM 863 C C . LYS A 1 104 ? 0.760 7.277 -4.821 1.00 91.06 104 LYS A C 1
ATOM 865 O O . LYS A 1 104 ? 0.974 6.391 -5.645 1.00 91.06 104 LYS A O 1
ATOM 870 N N . TYR A 1 105 ? -0.396 7.358 -4.160 1.00 88.75 105 TYR A N 1
ATOM 871 C CA . TYR A 1 105 ? -1.507 6.435 -4.411 1.00 88.75 105 TYR A CA 1
ATOM 872 C C . TYR A 1 105 ? -2.028 6.510 -5.843 1.00 88.75 105 TYR A C 1
ATOM 874 O O . TYR A 1 105 ? -2.211 5.469 -6.477 1.00 88.75 105 TYR A O 1
ATOM 882 N N . PHE A 1 106 ? -2.213 7.724 -6.361 1.00 90.06 106 PHE A N 1
ATOM 883 C CA . PHE A 1 106 ? -2.606 7.947 -7.748 1.00 90.06 106 PHE A CA 1
ATOM 884 C C . PHE A 1 106 ? -1.615 7.293 -8.721 1.00 90.06 106 PHE A C 1
ATOM 886 O O . PHE A 1 106 ? -2.027 6.586 -9.643 1.00 90.06 106 PHE A O 1
ATOM 893 N N . LEU A 1 107 ? -0.309 7.451 -8.486 1.00 93.06 107 LEU A N 1
ATOM 894 C CA . LEU 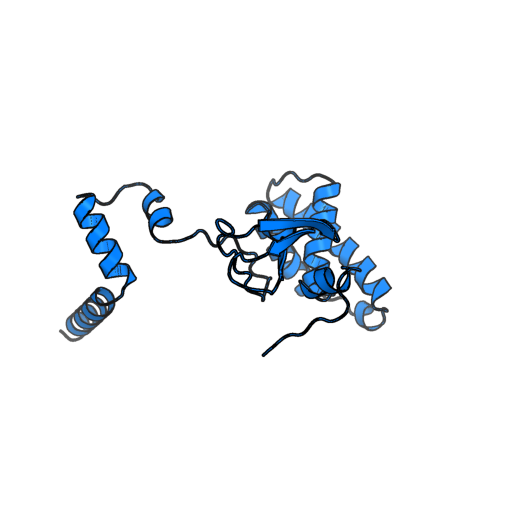A 1 107 ? 0.721 6.834 -9.323 1.00 93.06 107 LEU A CA 1
ATOM 895 C C . LEU A 1 107 ? 0.669 5.305 -9.292 1.00 93.06 107 LEU A C 1
ATOM 897 O O . LEU A 1 107 ? 0.791 4.683 -10.347 1.00 93.06 107 LEU A O 1
ATOM 901 N N . LEU A 1 108 ? 0.464 4.690 -8.124 1.00 91.06 108 LEU A N 1
ATOM 902 C CA . LEU A 1 108 ? 0.338 3.232 -8.000 1.00 91.06 108 LEU A CA 1
ATOM 903 C C . LEU A 1 108 ? -0.880 2.699 -8.768 1.00 91.06 108 LEU A C 1
ATOM 905 O O . LEU A 1 108 ? -0.763 1.718 -9.508 1.00 91.06 108 LEU A O 1
ATOM 909 N N . GLU A 1 109 ? -2.033 3.354 -8.628 1.00 88.25 109 GLU A N 1
ATOM 910 C CA . GLU A 1 109 ? -3.267 2.977 -9.324 1.00 88.25 109 GLU A CA 1
ATOM 911 C C . GLU A 1 109 ? -3.113 3.099 -10.843 1.00 88.25 109 GLU A C 1
ATOM 913 O O . GLU A 1 109 ? -3.338 2.129 -11.573 1.00 88.25 109 GLU A O 1
ATOM 918 N N . LYS A 1 110 ? -2.633 4.250 -11.326 1.00 90.81 110 LYS A N 1
ATOM 919 C CA . LYS A 1 110 ? -2.437 4.487 -12.762 1.00 90.81 110 LYS A CA 1
ATOM 920 C C . LYS A 1 110 ? -1.389 3.564 -13.362 1.00 90.81 110 LYS A C 1
ATOM 922 O O . LYS A 1 110 ? -1.571 3.056 -14.464 1.00 90.81 110 LYS A O 1
ATOM 927 N N . THR A 1 111 ? -0.321 3.286 -12.624 1.00 92.12 111 THR A N 1
ATOM 928 C CA . THR A 1 111 ? 0.715 2.343 -13.051 1.00 92.12 111 THR A CA 1
ATOM 929 C C . THR A 1 111 ? 0.137 0.941 -13.229 1.00 92.12 111 THR A C 1
ATOM 931 O O . THR A 1 111 ? 0.404 0.288 -14.240 1.00 92.12 111 THR A O 1
ATOM 934 N N . LYS A 1 112 ? -0.694 0.479 -12.286 1.00 87.50 112 LYS A N 1
ATOM 935 C CA . LYS A 1 112 ? -1.380 -0.813 -12.396 1.00 87.50 112 LYS A CA 1
ATOM 936 C C . LYS A 1 112 ? -2.274 -0.866 -13.637 1.00 87.50 112 LYS A C 1
ATOM 938 O O . LYS A 1 112 ? -2.218 -1.857 -14.360 1.00 87.50 112 LYS A O 1
ATOM 943 N N . GLU A 1 113 ? -3.059 0.177 -13.899 1.00 87.81 113 GLU A N 1
ATOM 944 C CA . GLU A 1 113 ? -3.922 0.268 -15.087 1.00 87.81 113 GLU A CA 1
ATOM 945 C C . GLU A 1 113 ? -3.115 0.206 -16.395 1.00 87.81 113 GLU A C 1
ATOM 947 O O . GLU A 1 113 ? -3.415 -0.605 -17.273 1.00 87.81 113 GLU A O 1
ATOM 952 N N . VAL A 1 114 ? -2.057 1.017 -16.510 1.00 88.69 114 VAL A N 1
ATOM 953 C CA . VAL A 1 114 ? -1.225 1.114 -17.722 1.00 88.69 114 VAL A CA 1
ATOM 954 C C . VAL A 1 114 ? -0.535 -0.211 -18.039 1.00 88.69 114 VAL A C 1
ATOM 956 O O . VAL A 1 114 ? -0.527 -0.643 -19.195 1.00 88.69 114 VAL A O 1
ATOM 959 N N . VAL A 1 115 ? 0.022 -0.874 -17.023 1.00 86.19 115 VAL A N 1
ATOM 960 C CA . VAL A 1 115 ? 0.723 -2.152 -17.201 1.00 86.19 115 VAL A CA 1
ATOM 961 C C . VAL A 1 115 ? -0.257 -3.303 -17.420 1.00 86.19 115 VAL A C 1
ATOM 963 O O . VAL A 1 115 ? 0.028 -4.194 -18.213 1.00 86.19 115 VAL A O 1
ATOM 966 N N . ALA A 1 116 ? -1.437 -3.288 -16.793 1.00 82.62 116 ALA A N 1
ATOM 967 C CA . ALA A 1 116 ? -2.468 -4.291 -17.061 1.00 82.62 116 ALA A CA 1
ATOM 968 C C . ALA A 1 116 ? -2.958 -4.246 -18.518 1.00 82.62 116 ALA A C 1
ATOM 970 O O . ALA A 1 116 ? -3.264 -5.295 -19.085 1.00 82.62 116 ALA A O 1
ATOM 971 N N . ALA A 1 117 ? -2.993 -3.056 -19.127 1.00 81.00 117 ALA A N 1
ATOM 972 C CA . ALA A 1 117 ? -3.335 -2.880 -20.537 1.00 81.00 117 ALA A CA 1
ATOM 973 C C . ALA A 1 117 ? -2.238 -3.377 -21.501 1.00 81.00 117 ALA A C 1
ATOM 975 O O . ALA A 1 117 ? -2.538 -3.709 -22.645 1.00 81.00 117 ALA A O 1
ATOM 976 N N . HIS A 1 118 ? -0.985 -3.460 -21.047 1.00 72.50 118 HIS A N 1
ATOM 977 C CA . HIS A 1 118 ? 0.160 -3.909 -21.840 1.00 72.50 118 HIS A CA 1
ATOM 978 C C . HIS A 1 118 ? 0.688 -5.241 -21.296 1.00 72.50 118 HIS A C 1
ATOM 980 O O . HIS A 1 118 ? 1.686 -5.273 -20.579 1.00 72.50 118 HIS A O 1
ATOM 986 N N . ARG A 1 119 ? 0.022 -6.353 -21.637 1.00 64.88 119 ARG A N 1
ATOM 987 C CA . ARG A 1 119 ? 0.535 -7.709 -21.378 1.00 64.88 119 ARG A CA 1
ATOM 988 C C . ARG A 1 119 ? 1.370 -8.185 -22.574 1.00 64.88 119 ARG A C 1
ATOM 990 O O . ARG A 1 119 ? 0.787 -8.431 -23.623 1.00 64.88 119 ARG A O 1
ATOM 997 N N . PRO A 1 120 ? 2.704 -8.306 -22.452 1.00 66.75 120 PRO A N 1
ATOM 998 C CA . PRO A 1 120 ? 3.535 -8.862 -23.512 1.00 66.75 120 PRO A CA 1
ATOM 999 C C . PRO A 1 120 ? 3.374 -10.385 -23.583 1.00 66.75 120 PRO A C 1
ATOM 1001 O O . PRO A 1 120 ? 3.452 -11.057 -22.554 1.00 66.75 120 PRO A O 1
ATOM 1004 N N . ASP A 1 121 ? 3.271 -10.933 -24.794 1.00 61.53 121 ASP A N 1
ATOM 1005 C CA . ASP A 1 121 ? 3.176 -12.385 -25.040 1.00 61.53 121 ASP A CA 1
ATOM 1006 C C . ASP A 1 121 ? 4.406 -13.163 -24.521 1.00 61.53 121 ASP A C 1
ATOM 1008 O O . ASP A 1 121 ? 4.346 -14.354 -24.230 1.00 61.53 121 ASP A O 1
ATOM 1012 N N . THR A 1 122 ? 5.547 -12.486 -24.349 1.00 62.75 122 THR A N 1
ATOM 1013 C CA . THR A 1 122 ? 6.798 -13.087 -23.861 1.00 62.75 122 THR A CA 1
ATOM 1014 C C . THR A 1 122 ? 6.774 -13.461 -22.379 1.00 62.75 122 THR A C 1
ATOM 1016 O O . THR A 1 122 ? 7.638 -14.219 -21.938 1.00 62.75 122 THR A O 1
ATOM 1019 N N . VAL A 1 123 ? 5.808 -12.953 -21.606 1.00 61.88 123 VAL A N 1
ATOM 1020 C CA . VAL A 1 123 ? 5.691 -13.228 -20.165 1.00 61.88 123 VAL A CA 1
ATOM 1021 C C . VAL A 1 123 ? 5.288 -14.679 -19.897 1.00 61.88 123 VAL A C 1
ATOM 1023 O O . VAL A 1 123 ? 5.701 -15.238 -18.883 1.00 61.88 123 VAL A O 1
ATOM 1026 N N . GLU A 1 124 ? 4.559 -15.318 -20.816 1.00 62.59 124 GLU A N 1
ATOM 1027 C CA . GLU A 1 124 ? 4.063 -16.695 -20.654 1.00 62.59 124 GLU A CA 1
ATOM 1028 C C . GLU A 1 124 ? 5.181 -17.746 -20.541 1.00 62.59 124 GLU A C 1
ATOM 1030 O O . GLU A 1 124 ? 4.950 -18.842 -20.034 1.00 62.59 124 GLU A O 1
ATOM 1035 N N . PHE A 1 125 ? 6.407 -17.405 -20.951 1.00 61.88 125 PHE A N 1
ATOM 1036 C CA . PHE A 1 125 ? 7.564 -18.307 -20.938 1.00 61.88 125 PHE A CA 1
ATOM 1037 C C . PHE A 1 125 ? 8.606 -17.965 -19.860 1.00 61.88 125 PHE A C 1
ATOM 1039 O O . PHE A 1 125 ? 9.682 -18.565 -19.832 1.00 61.88 125 PHE A O 1
ATOM 1046 N N . MET A 1 126 ? 8.328 -16.995 -18.982 1.00 77.50 126 MET A N 1
ATOM 1047 C CA . MET A 1 126 ? 9.258 -16.571 -17.929 1.00 77.50 126 MET A CA 1
ATOM 1048 C C . MET A 1 126 ? 9.030 -17.350 -16.629 1.00 77.50 126 MET A C 1
ATOM 1050 O O . MET A 1 126 ? 7.893 -17.585 -16.229 1.00 77.50 126 MET A O 1
ATOM 1054 N N . ASP A 1 127 ? 10.107 -17.689 -15.910 1.00 83.25 127 ASP A N 1
ATOM 1055 C CA . ASP A 1 127 ? 9.965 -18.144 -14.522 1.00 83.25 127 ASP A CA 1
ATOM 1056 C C . ASP A 1 127 ? 9.536 -16.990 -13.593 1.00 83.25 127 ASP A C 1
ATOM 1058 O O . ASP A 1 127 ? 9.707 -15.809 -13.912 1.00 83.25 127 ASP A O 1
ATOM 1062 N N . MET A 1 128 ? 8.995 -17.323 -12.416 1.00 78.81 128 MET A N 1
ATOM 1063 C CA . MET A 1 128 ? 8.471 -16.340 -11.452 1.00 78.81 128 MET A CA 1
ATOM 1064 C C . MET A 1 128 ? 9.512 -15.295 -11.016 1.00 78.81 128 MET A C 1
ATOM 1066 O O . MET A 1 128 ? 9.181 -14.122 -10.828 1.00 78.81 128 MET A O 1
ATOM 1070 N N . GLY A 1 129 ? 10.779 -15.690 -10.866 1.00 81.38 129 GLY A N 1
ATOM 1071 C CA . GLY A 1 129 ? 11.851 -14.783 -10.451 1.00 81.38 129 GLY A CA 1
ATOM 1072 C C . GLY A 1 129 ? 12.227 -13.793 -11.554 1.00 81.38 129 GLY A C 1
ATOM 1073 O O . GLY A 1 129 ? 12.432 -12.602 -11.291 1.00 81.38 129 GLY A O 1
ATOM 1074 N N . GLN A 1 130 ? 12.287 -14.265 -12.796 1.00 84.00 130 GLN A N 1
ATOM 1075 C CA . GLN A 1 130 ? 12.534 -13.454 -13.983 1.00 84.00 130 GLN A CA 1
ATOM 1076 C C . GLN A 1 130 ? 11.359 -12.519 -14.268 1.00 84.00 130 GLN A C 1
ATOM 1078 O O . GLN A 1 130 ? 11.583 -11.325 -14.484 1.00 84.00 130 GLN A O 1
ATOM 1083 N N . ALA A 1 131 ? 10.123 -13.022 -14.201 1.00 82.75 131 ALA A N 1
ATOM 1084 C CA . ALA A 1 131 ? 8.910 -12.227 -14.375 1.00 82.75 131 ALA A CA 1
ATOM 1085 C C . ALA A 1 131 ? 8.870 -11.077 -13.361 1.00 82.75 131 ALA A C 1
ATOM 1087 O O . ALA A 1 131 ? 8.697 -9.918 -13.740 1.00 82.75 131 ALA A O 1
ATOM 1088 N N . ARG A 1 132 ? 9.154 -11.356 -12.082 1.00 84.06 132 ARG A N 1
ATOM 1089 C CA . ARG A 1 132 ? 9.198 -10.328 -11.033 1.00 84.06 132 ARG A CA 1
ATOM 1090 C C . ARG A 1 132 ? 10.226 -9.232 -11.324 1.00 84.06 132 ARG A C 1
ATOM 1092 O O . ARG A 1 132 ? 9.908 -8.050 -11.209 1.00 84.06 132 ARG A O 1
ATOM 1099 N N . LYS A 1 133 ? 11.444 -9.599 -11.736 1.00 86.75 133 LYS A N 1
ATOM 1100 C CA . LYS A 1 133 ? 12.493 -8.626 -12.102 1.00 86.75 133 LYS A CA 1
ATOM 1101 C C . LYS A 1 133 ? 12.108 -7.796 -13.323 1.00 86.75 133 LYS A C 1
ATOM 1103 O O . LYS A 1 133 ? 12.393 -6.600 -13.359 1.00 86.75 133 LYS A O 1
ATOM 1108 N N . TYR A 1 134 ? 11.491 -8.424 -14.319 1.00 88.44 134 TYR A N 1
ATOM 1109 C CA . TYR A 1 134 ? 11.022 -7.748 -15.522 1.00 88.44 134 TYR A CA 1
ATOM 1110 C C . TYR A 1 134 ? 9.942 -6.722 -15.187 1.00 88.44 134 TYR A C 1
ATOM 1112 O O . TYR A 1 134 ? 10.123 -5.535 -15.455 1.00 88.44 134 TYR A O 1
ATOM 1120 N N . PHE A 1 135 ? 8.874 -7.147 -14.516 1.00 87.56 135 PHE A N 1
ATOM 1121 C CA . PHE A 1 135 ? 7.776 -6.256 -14.166 1.00 87.56 135 PHE A CA 1
ATOM 1122 C C . PHE A 1 135 ? 8.196 -5.159 -13.197 1.00 87.56 135 PHE A C 1
ATOM 1124 O O . PHE A 1 135 ? 7.732 -4.038 -13.348 1.00 87.56 135 PHE A O 1
ATOM 1131 N N . HIS A 1 136 ? 9.121 -5.415 -12.268 1.00 90.44 136 HIS A N 1
ATOM 1132 C CA . HIS A 1 136 ? 9.668 -4.347 -11.430 1.00 90.44 136 HIS A CA 1
ATOM 1133 C C . HIS A 1 136 ? 10.301 -3.230 -12.276 1.00 90.44 136 HIS A C 1
ATOM 1135 O O . HIS A 1 136 ? 10.010 -2.059 -12.053 1.00 90.44 136 HIS A O 1
ATOM 1141 N N . LYS A 1 137 ? 11.101 -3.570 -13.298 1.00 91.69 137 LYS A N 1
ATOM 1142 C CA . LYS A 1 137 ? 11.680 -2.571 -14.216 1.00 91.69 137 LYS A CA 1
ATOM 1143 C C . LYS A 1 137 ? 10.608 -1.832 -15.015 1.00 91.69 137 LYS A C 1
ATOM 1145 O O . LYS A 1 137 ? 10.711 -0.618 -15.173 1.00 91.69 137 LYS A O 1
ATOM 1150 N N . VAL A 1 138 ? 9.591 -2.553 -15.492 1.00 92.19 138 VAL A N 1
ATOM 1151 C CA . VAL A 1 138 ? 8.444 -1.954 -16.190 1.00 92.19 138 VAL A CA 1
ATOM 1152 C C . VAL A 1 138 ? 7.736 -0.957 -15.271 1.00 92.19 138 VAL A C 1
ATOM 1154 O O . VAL A 1 138 ? 7.551 0.189 -15.661 1.00 92.19 138 VAL A O 1
ATOM 1157 N N . TYR A 1 139 ? 7.434 -1.342 -14.029 1.00 93.88 139 TYR A N 1
ATOM 1158 C CA . TYR A 1 139 ? 6.785 -0.469 -13.054 1.00 93.88 139 TYR A CA 1
ATOM 1159 C C . TYR A 1 139 ? 7.615 0.774 -12.733 1.00 93.88 139 TYR A C 1
ATOM 1161 O O . TYR A 1 139 ? 7.058 1.866 -12.749 1.00 93.88 139 TYR A O 1
ATOM 1169 N N . VAL A 1 140 ? 8.930 0.651 -12.511 1.00 95.88 140 VAL A N 1
ATOM 1170 C CA . VAL A 1 140 ? 9.805 1.818 -12.283 1.00 95.88 140 VAL A CA 1
ATOM 1171 C C . VAL A 1 140 ? 9.733 2.796 -13.460 1.00 95.88 140 VAL A C 1
ATOM 1173 O O . VAL A 1 140 ? 9.581 3.999 -13.250 1.00 95.88 140 VAL A O 1
ATOM 1176 N N . ALA A 1 141 ? 9.799 2.291 -14.696 1.00 95.25 141 ALA A N 1
ATOM 1177 C CA . ALA A 1 141 ? 9.723 3.126 -15.892 1.00 95.25 141 ALA A CA 1
ATOM 1178 C C . ALA A 1 141 ? 8.348 3.801 -16.044 1.00 95.25 141 ALA A C 1
ATOM 1180 O O . ALA A 1 141 ? 8.277 4.996 -16.327 1.00 95.25 141 ALA A O 1
ATOM 1181 N N . THR A 1 142 ? 7.258 3.063 -15.813 1.00 9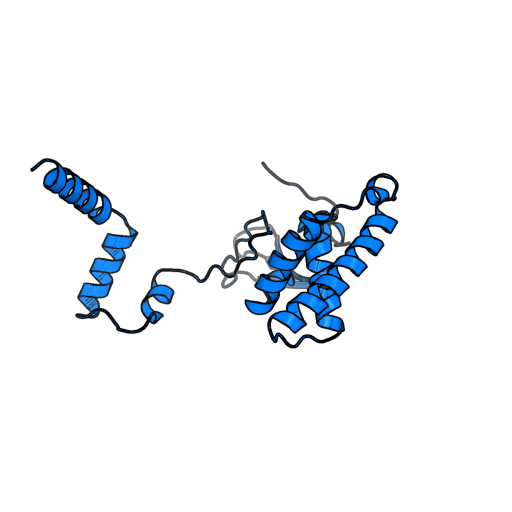4.62 142 THR A N 1
ATOM 1182 C CA . THR A 1 142 ? 5.891 3.599 -15.881 1.00 94.62 142 THR A CA 1
ATOM 1183 C C . THR A 1 142 ? 5.631 4.647 -14.799 1.00 94.62 142 THR A C 1
ATOM 1185 O O . THR A 1 142 ? 5.063 5.694 -15.101 1.00 94.62 142 THR A O 1
ATOM 1188 N N . ILE A 1 143 ? 6.086 4.417 -13.564 1.00 96.25 143 ILE A N 1
ATOM 1189 C CA . ILE A 1 143 ? 5.963 5.384 -12.463 1.00 96.25 143 ILE A CA 1
ATOM 1190 C C . ILE A 1 143 ? 6.736 6.660 -12.792 1.00 96.25 143 ILE A C 1
ATOM 1192 O O . ILE A 1 143 ? 6.212 7.749 -12.581 1.00 96.25 143 ILE A O 1
ATOM 1196 N N . ALA A 1 144 ? 7.948 6.546 -13.342 1.00 96.06 144 ALA A N 1
ATOM 1197 C CA . ALA A 1 144 ? 8.742 7.707 -13.733 1.00 96.06 144 ALA A CA 1
ATOM 1198 C C . ALA A 1 144 ? 8.055 8.553 -14.823 1.00 96.06 144 ALA A C 1
ATOM 1200 O O . ALA A 1 144 ? 8.018 9.776 -14.705 1.00 96.06 144 ALA A O 1
ATOM 1201 N N . ASP A 1 145 ? 7.482 7.915 -15.849 1.00 95.56 145 ASP A N 1
ATOM 1202 C CA . ASP A 1 145 ? 6.744 8.602 -16.918 1.00 95.56 145 ASP A CA 1
ATOM 1203 C C . ASP A 1 145 ? 5.462 9.271 -16.395 1.00 95.56 145 ASP A C 1
ATOM 1205 O O . ASP A 1 145 ? 5.176 10.425 -16.717 1.00 95.56 145 ASP A O 1
ATOM 1209 N N . LEU A 1 146 ? 4.705 8.584 -15.536 1.00 95.62 146 LEU A N 1
ATOM 1210 C CA . LEU A 1 146 ? 3.494 9.139 -14.930 1.00 95.62 146 LEU A CA 1
ATOM 1211 C C . LEU A 1 146 ? 3.800 10.291 -13.971 1.00 95.62 146 LEU A C 1
ATOM 1213 O O . LEU A 1 146 ? 3.078 11.285 -13.991 1.00 95.62 146 LEU A O 1
ATOM 1217 N N . ALA A 1 147 ? 4.856 10.189 -13.167 1.00 96.12 147 ALA A N 1
ATOM 1218 C CA . ALA A 1 147 ? 5.275 11.258 -12.266 1.00 96.12 147 ALA A CA 1
ATOM 1219 C C . ALA A 1 147 ? 5.643 12.523 -13.053 1.00 96.12 147 ALA A C 1
ATOM 1221 O O . ALA A 1 147 ? 5.126 13.598 -12.762 1.00 96.12 147 ALA A O 1
ATOM 1222 N N . LEU A 1 148 ? 6.417 12.370 -14.134 1.00 95.75 148 LEU A N 1
ATOM 1223 C CA . LEU A 1 148 ? 6.790 13.477 -15.016 1.00 95.75 148 LEU A CA 1
ATOM 1224 C C . LEU A 1 148 ? 5.571 14.119 -15.698 1.00 95.75 148 LEU A C 1
ATOM 1226 O O . LEU A 1 148 ? 5.491 15.339 -15.794 1.00 95.75 148 LEU A O 1
ATOM 1230 N N . LYS A 1 149 ? 4.598 13.320 -16.149 1.00 95.38 149 LYS A N 1
ATOM 1231 C CA . LYS A 1 149 ? 3.365 13.825 -16.786 1.00 95.38 149 LYS A CA 1
ATOM 1232 C C . LYS A 1 149 ? 2.429 14.567 -15.835 1.00 95.38 149 LYS A C 1
ATOM 1234 O O . LYS A 1 149 ? 1.630 15.372 -16.304 1.00 95.38 149 LYS A O 1
ATOM 1239 N N . ASN A 1 150 ? 2.488 14.262 -14.541 1.00 93.62 150 ASN A N 1
ATOM 1240 C CA . ASN A 1 150 ? 1.604 14.836 -13.526 1.00 93.62 150 ASN A CA 1
ATOM 1241 C C . ASN A 1 150 ? 2.322 15.844 -12.613 1.00 93.62 150 ASN A C 1
ATOM 1243 O O . ASN A 1 150 ? 1.734 16.249 -11.618 1.00 93.62 150 ASN A O 1
ATOM 1247 N N . ASP A 1 151 ? 3.552 16.248 -12.958 1.00 94.25 151 ASP A N 1
ATOM 1248 C CA . ASP A 1 151 ? 4.371 17.203 -12.193 1.00 94.25 151 ASP A CA 1
ATOM 1249 C C . ASP A 1 151 ? 4.583 16.788 -10.723 1.00 94.25 151 ASP A C 1
ATOM 1251 O O . ASP A 1 151 ? 4.560 17.604 -9.805 1.00 94.25 151 ASP A O 1
ATOM 1255 N N . ILE A 1 152 ? 4.760 15.481 -10.495 1.00 94.50 152 ILE A N 1
ATOM 1256 C CA . ILE A 1 152 ? 5.027 14.908 -9.171 1.00 94.50 152 ILE A CA 1
ATOM 1257 C C . ILE A 1 152 ? 6.529 14.657 -9.061 1.00 94.50 152 ILE A C 1
ATOM 1259 O O . ILE A 1 152 ? 7.083 13.839 -9.803 1.00 94.50 152 ILE A O 1
ATOM 1263 N N . ASP A 1 153 ? 7.185 15.331 -8.117 1.00 93.62 153 ASP A N 1
ATOM 1264 C CA . ASP A 1 153 ? 8.596 15.087 -7.831 1.00 93.62 153 ASP A CA 1
ATOM 1265 C C . ASP A 1 153 ? 8.765 13.780 -7.048 1.00 93.62 153 ASP A C 1
ATOM 1267 O O . ASP A 1 153 ? 8.073 13.528 -6.061 1.00 93.62 153 ASP A O 1
ATOM 1271 N N . LEU A 1 154 ? 9.672 12.928 -7.522 1.00 93.56 154 LEU A N 1
ATOM 1272 C CA . LEU A 1 154 ? 9.996 11.651 -6.896 1.00 93.56 154 LEU A CA 1
ATOM 1273 C C . LEU A 1 154 ? 11.487 11.375 -7.023 1.00 93.56 154 LEU A C 1
ATOM 1275 O O . LEU A 1 154 ? 12.049 11.389 -8.133 1.00 93.56 154 LEU A O 1
ATOM 1279 N N . SER A 1 155 ? 12.095 10.989 -5.906 1.00 95.38 155 SER A N 1
ATOM 1280 C CA . SER A 1 155 ? 13.460 10.482 -5.883 1.00 95.38 155 SER A CA 1
ATOM 1281 C C . SER A 1 155 ? 13.585 9.153 -6.639 1.00 95.38 155 SER A C 1
ATOM 1283 O O . SER A 1 155 ? 12.605 8.520 -7.054 1.00 95.38 155 SER A O 1
ATOM 1285 N N . VAL A 1 156 ? 14.824 8.720 -6.869 1.00 93.81 156 VAL A N 1
ATOM 1286 C CA . VAL A 1 156 ? 15.087 7.410 -7.481 1.00 93.81 156 VAL A CA 1
ATOM 1287 C C . VAL A 1 156 ? 14.606 6.301 -6.545 1.00 93.81 156 VAL A C 1
ATOM 1289 O O . VAL A 1 156 ? 13.963 5.349 -6.988 1.00 93.81 156 VAL A O 1
ATOM 1292 N N . GLU A 1 157 ? 14.850 6.464 -5.251 1.00 94.00 157 GLU A N 1
ATOM 1293 C CA . GLU A 1 157 ? 14.468 5.541 -4.189 1.00 94.00 157 GLU A CA 1
ATOM 1294 C C . GLU A 1 157 ? 12.944 5.393 -4.115 1.00 94.00 157 GLU A C 1
ATOM 1296 O O . GLU A 1 157 ? 12.438 4.272 -4.152 1.00 94.00 157 GLU A O 1
ATOM 1301 N N . GLU A 1 158 ? 12.199 6.501 -4.142 1.00 93.81 158 GLU A N 1
ATOM 1302 C CA . GLU A 1 158 ? 10.733 6.480 -4.084 1.00 93.81 158 GLU A CA 1
ATOM 1303 C C . GLU A 1 158 ? 10.121 5.756 -5.290 1.00 93.81 158 GLU A C 1
ATOM 1305 O O . GLU A 1 158 ? 9.155 5.005 -5.145 1.00 93.81 158 GLU A O 1
ATOM 1310 N N . LYS A 1 159 ? 10.700 5.905 -6.488 1.00 95.19 159 LYS A N 1
ATOM 1311 C CA . LYS A 1 159 ? 10.250 5.162 -7.681 1.00 95.19 159 LYS A CA 1
ATOM 1312 C C . LYS A 1 159 ? 10.417 3.655 -7.492 1.00 95.19 159 LYS A C 1
ATOM 1314 O O . LYS A 1 159 ? 9.528 2.886 -7.865 1.00 95.19 159 LYS A O 1
ATOM 1319 N N . HIS A 1 160 ? 11.532 3.228 -6.901 1.00 94.88 160 HIS A N 1
ATOM 1320 C CA . HIS A 1 160 ? 11.786 1.819 -6.599 1.00 94.88 160 HIS A CA 1
ATOM 1321 C C . HIS A 1 160 ? 10.885 1.282 -5.481 1.00 94.88 160 HIS A C 1
ATOM 1323 O O . HIS A 1 160 ? 10.394 0.154 -5.589 1.00 94.88 160 HIS A O 1
ATOM 1329 N N . GLU A 1 161 ? 10.617 2.069 -4.442 1.00 92.81 161 GLU A N 1
ATOM 1330 C CA . GLU A 1 161 ? 9.679 1.710 -3.373 1.00 92.81 161 GLU A CA 1
ATOM 1331 C C . GLU A 1 161 ? 8.265 1.513 -3.924 1.00 92.81 161 GLU A C 1
ATOM 1333 O O . GLU A 1 161 ? 7.661 0.455 -3.729 1.00 92.81 161 GLU A O 1
ATOM 1338 N N . LEU A 1 162 ? 7.766 2.475 -4.704 1.00 93.62 162 LEU A N 1
ATOM 1339 C CA . LEU A 1 162 ? 6.448 2.394 -5.330 1.00 93.62 162 LEU A CA 1
ATOM 1340 C C . LEU A 1 162 ? 6.352 1.197 -6.286 1.00 93.62 162 LEU A C 1
ATOM 1342 O O . LEU A 1 162 ? 5.386 0.436 -6.227 1.00 93.62 162 LEU A O 1
ATOM 1346 N N . ALA A 1 163 ? 7.373 0.957 -7.112 1.00 93.19 163 ALA A N 1
ATOM 1347 C CA . ALA A 1 163 ? 7.412 -0.210 -7.993 1.00 93.19 163 ALA A CA 1
ATOM 1348 C C . ALA A 1 163 ? 7.418 -1.535 -7.214 1.00 93.19 163 ALA A C 1
ATOM 1350 O O . ALA A 1 163 ? 6.799 -2.514 -7.640 1.00 93.19 163 ALA A O 1
ATOM 1351 N N . THR A 1 164 ? 8.094 -1.574 -6.064 1.00 91.50 164 THR A N 1
ATOM 1352 C CA . THR A 1 164 ? 8.086 -2.733 -5.163 1.00 91.50 164 THR A CA 1
ATOM 1353 C C . THR A 1 164 ? 6.680 -2.977 -4.626 1.00 91.50 164 THR A C 1
ATOM 1355 O O . THR A 1 164 ? 6.196 -4.108 -4.714 1.00 91.50 164 THR A O 1
ATOM 1358 N N . ILE A 1 165 ? 5.994 -1.925 -4.171 1.00 91.00 165 ILE A N 1
ATOM 1359 C CA . ILE A 1 165 ? 4.611 -2.000 -3.688 1.00 91.00 165 ILE A CA 1
ATOM 1360 C C . ILE A 1 165 ? 3.682 -2.519 -4.791 1.00 91.00 165 ILE A C 1
ATOM 1362 O O . ILE A 1 165 ? 3.007 -3.522 -4.565 1.00 91.00 165 ILE A O 1
ATOM 1366 N N . VAL A 1 166 ? 3.679 -1.934 -6.000 1.00 90.06 166 VAL A N 1
ATOM 1367 C CA . VAL A 1 166 ? 2.815 -2.435 -7.094 1.00 90.06 166 VAL A CA 1
ATOM 1368 C C . VAL A 1 166 ? 3.120 -3.901 -7.389 1.00 90.06 166 VAL A C 1
ATOM 1370 O O . VAL A 1 166 ? 2.197 -4.710 -7.456 1.00 90.06 166 VAL A O 1
ATOM 1373 N N . SER A 1 167 ? 4.401 -4.268 -7.507 1.00 88.31 167 SER A N 1
ATOM 1374 C CA . SER A 1 167 ? 4.797 -5.640 -7.849 1.00 88.31 167 SER A CA 1
ATOM 1375 C C . SER A 1 167 ? 4.324 -6.680 -6.827 1.00 88.31 167 SER A C 1
ATOM 1377 O O . SER A 1 167 ? 3.920 -7.779 -7.217 1.00 88.31 167 SER A O 1
ATOM 1379 N N . ARG A 1 168 ? 4.306 -6.320 -5.534 1.00 88.44 168 ARG A N 1
ATOM 1380 C CA . ARG A 1 168 ? 3.815 -7.168 -4.439 1.00 88.44 168 ARG A CA 1
ATOM 1381 C C . ARG A 1 168 ? 2.337 -7.518 -4.621 1.00 88.44 168 ARG A C 1
ATOM 1383 O O . ARG A 1 168 ? 1.948 -8.651 -4.373 1.00 88.44 168 ARG A O 1
ATOM 1390 N N . TYR A 1 169 ? 1.524 -6.566 -5.077 1.00 84.75 169 TYR A N 1
ATOM 1391 C CA . TYR A 1 169 ? 0.074 -6.734 -5.237 1.00 84.75 169 TYR A CA 1
ATOM 1392 C C . TYR A 1 169 ? -0.367 -7.228 -6.620 1.00 84.75 169 TYR A C 1
ATOM 1394 O O . TYR A 1 169 ? -1.542 -7.548 -6.796 1.00 84.75 169 TYR A O 1
ATOM 1402 N N . THR A 1 170 ? 0.528 -7.271 -7.611 1.00 81.12 170 THR A N 1
ATOM 1403 C CA . THR A 1 170 ? 0.197 -7.744 -8.966 1.00 81.12 170 THR A CA 1
ATOM 1404 C C . THR A 1 170 ? 0.732 -9.136 -9.274 1.00 81.12 170 THR A C 1
ATOM 1406 O O . THR A 1 170 ? 0.037 -9.908 -9.928 1.00 81.12 170 THR A O 1
ATOM 1409 N N . ILE A 1 171 ? 1.953 -9.449 -8.834 1.00 81.44 171 ILE A N 1
ATOM 1410 C CA . ILE A 1 171 ? 2.651 -10.715 -9.139 1.00 81.44 171 ILE A CA 1
ATOM 1411 C C . ILE A 1 171 ? 3.037 -11.450 -7.853 1.00 81.44 171 ILE A C 1
ATOM 1413 O O . ILE A 1 171 ? 3.186 -12.670 -7.857 1.00 81.44 171 ILE A O 1
ATOM 1417 N N . GLY A 1 172 ? 3.228 -10.704 -6.765 1.00 81.75 172 GLY A N 1
ATOM 1418 C CA . GLY A 1 172 ? 3.474 -11.249 -5.437 1.00 81.75 172 GLY A CA 1
ATOM 1419 C C . GLY A 1 172 ? 2.205 -11.720 -4.726 1.00 81.75 172 GLY A C 1
ATOM 1420 O O . GLY A 1 172 ? 1.116 -11.784 -5.297 1.00 81.75 172 GLY A O 1
ATOM 1421 N N . TYR A 1 173 ? 2.357 -12.020 -3.437 1.00 84.94 173 TYR A N 1
ATOM 1422 C CA . TYR A 1 173 ? 1.268 -12.505 -2.578 1.00 84.94 173 TYR A CA 1
ATOM 1423 C C . TYR A 1 173 ? 0.549 -11.375 -1.821 1.00 84.94 173 TYR A C 1
ATOM 1425 O O . TYR A 1 173 ? -0.117 -11.611 -0.811 1.00 84.94 173 TYR A O 1
ATOM 1433 N N . GLY A 1 174 ? 0.690 -10.127 -2.275 1.00 86.12 174 GLY A N 1
ATOM 1434 C CA . GLY A 1 174 ? 0.126 -8.954 -1.612 1.00 86.12 174 GLY A CA 1
ATOM 1435 C C . GLY A 1 174 ? 0.590 -8.854 -0.159 1.00 86.12 174 GLY A C 1
ATOM 1436 O O . GLY A 1 174 ? 1.773 -9.010 0.142 1.00 86.12 174 GLY A O 1
ATOM 1437 N N . ILE A 1 175 ? -0.355 -8.635 0.753 1.00 85.06 175 ILE A N 1
ATOM 1438 C CA . ILE A 1 175 ? -0.085 -8.542 2.193 1.00 85.06 175 ILE A CA 1
ATOM 1439 C C . ILE A 1 175 ? 0.537 -9.822 2.773 1.00 85.06 175 ILE A C 1
ATOM 1441 O O . ILE A 1 175 ? 1.371 -9.739 3.671 1.00 85.06 175 ILE A O 1
ATOM 1445 N N . LEU A 1 176 ? 0.204 -11.001 2.231 1.00 88.56 176 LEU A N 1
ATOM 1446 C CA . LEU A 1 176 ? 0.759 -12.268 2.714 1.00 88.56 176 LEU A CA 1
ATOM 1447 C C . LEU A 1 176 ? 2.261 -12.350 2.473 1.00 88.56 176 LEU A C 1
ATOM 1449 O O . LEU A 1 176 ? 2.958 -13.008 3.231 1.00 88.56 176 LEU A O 1
ATOM 1453 N N . GLU A 1 177 ? 2.784 -11.657 1.463 1.00 88.31 177 GLU A N 1
ATOM 1454 C CA . GLU A 1 177 ? 4.223 -11.634 1.220 1.00 88.31 177 GLU A CA 1
ATOM 1455 C C . GLU A 1 177 ? 4.990 -10.999 2.387 1.00 88.31 177 GLU A C 1
ATOM 1457 O O . GLU A 1 177 ? 6.093 -11.442 2.702 1.00 88.31 177 GLU A O 1
ATOM 1462 N N . LEU A 1 178 ? 4.399 -10.003 3.056 1.00 89.50 178 LEU A N 1
ATOM 1463 C CA . LEU A 1 178 ? 4.981 -9.406 4.256 1.00 89.50 178 LEU A CA 1
ATOM 1464 C C . LEU A 1 178 ? 4.991 -10.402 5.418 1.00 89.50 178 LEU A C 1
ATOM 1466 O O . LEU A 1 178 ? 6.031 -10.579 6.044 1.00 89.50 178 LEU A O 1
ATOM 1470 N N . LEU A 1 179 ? 3.875 -11.101 5.645 1.00 91.00 179 LEU A N 1
ATOM 1471 C CA . LEU A 1 179 ? 3.767 -12.110 6.705 1.00 91.00 179 LEU A CA 1
ATOM 1472 C C . LEU A 1 179 ? 4.715 -13.293 6.465 1.00 91.00 179 LEU A C 1
ATOM 1474 O O . LEU A 1 179 ? 5.436 -13.704 7.362 1.00 91.00 179 LEU A O 1
ATOM 1478 N N . LEU A 1 180 ? 4.776 -13.807 5.236 1.00 90.31 180 LEU A N 1
ATOM 1479 C CA . LEU A 1 180 ? 5.648 -14.929 4.869 1.00 90.31 180 LEU A CA 1
ATOM 1480 C C . LEU A 1 180 ? 7.140 -14.570 4.894 1.00 90.31 180 LEU A C 1
ATOM 1482 O O . LEU A 1 180 ? 7.988 -15.460 4.920 1.00 90.31 180 LEU A O 1
ATOM 1486 N N . SER A 1 181 ? 7.472 -13.279 4.853 1.00 91.31 181 SER A N 1
ATOM 1487 C CA . SER A 1 181 ? 8.855 -12.805 4.964 1.00 91.31 181 SER A CA 1
ATOM 1488 C C . SER A 1 181 ? 9.305 -12.625 6.413 1.00 91.31 181 SER A C 1
ATOM 1490 O O . SER A 1 181 ? 10.503 -12.460 6.665 1.00 91.31 181 SER A O 1
ATOM 1492 N N . ASP A 1 182 ? 8.370 -12.654 7.360 1.00 94.00 182 ASP A N 1
ATOM 1493 C CA . ASP A 1 182 ? 8.656 -12.555 8.779 1.00 94.00 182 ASP A CA 1
ATOM 1494 C C . ASP A 1 182 ? 9.176 -13.895 9.311 1.00 94.00 182 ASP A C 1
ATOM 1496 O O . ASP A 1 182 ? 8.448 -14.878 9.428 1.00 94.00 182 ASP A O 1
ATOM 1500 N N . ARG A 1 183 ? 10.464 -13.934 9.658 1.00 92.50 183 ARG A N 1
ATOM 1501 C CA . ARG A 1 183 ? 11.115 -15.147 10.173 1.00 92.50 183 ARG A CA 1
ATOM 1502 C C . ARG A 1 183 ? 10.650 -15.536 11.576 1.00 92.50 183 ARG A C 1
ATOM 1504 O O . ARG A 1 183 ? 10.979 -16.636 12.013 1.00 92.50 183 ARG A O 1
ATOM 1511 N N . GLN A 1 184 ? 9.967 -14.643 12.292 1.00 92.06 184 GLN A N 1
ATOM 1512 C CA . GLN A 1 184 ? 9.398 -14.954 13.603 1.00 92.06 184 GLN A CA 1
ATOM 1513 C C . GLN A 1 184 ? 8.048 -15.672 13.486 1.00 92.06 184 GLN A C 1
ATOM 1515 O O . GLN A 1 184 ? 7.612 -16.310 14.445 1.00 92.06 184 GLN A O 1
ATOM 1520 N N . LEU A 1 185 ? 7.399 -15.610 12.318 1.00 91.81 185 LEU A N 1
ATOM 1521 C CA . LEU A 1 185 ? 6.163 -16.333 12.047 1.00 91.81 185 LEU A CA 1
ATOM 1522 C C . LEU A 1 185 ? 6.475 -17.746 11.549 1.00 91.81 185 LEU A C 1
ATOM 1524 O O . LEU A 1 185 ? 7.268 -17.947 10.633 1.00 91.81 185 LEU A O 1
ATOM 1528 N N . THR A 1 186 ? 5.840 -18.737 12.175 1.00 90.69 186 THR A N 1
ATOM 1529 C CA . THR A 1 186 ? 5.960 -20.151 11.777 1.00 90.69 186 THR A CA 1
ATOM 1530 C C . THR A 1 186 ? 4.707 -20.616 11.045 1.00 90.69 186 THR A C 1
ATOM 1532 O O . THR A 1 186 ? 4.803 -21.184 9.960 1.00 90.69 186 THR A O 1
ATOM 1535 N N . ASP A 1 187 ? 3.536 -20.303 11.603 1.00 89.50 187 ASP A N 1
ATOM 1536 C CA . ASP A 1 187 ? 2.238 -20.712 11.078 1.00 89.50 187 ASP A CA 1
ATOM 1537 C C . ASP A 1 187 ? 1.333 -19.488 10.894 1.00 89.50 187 ASP A C 1
ATOM 1539 O O . ASP A 1 187 ? 1.238 -18.629 11.773 1.00 89.50 187 ASP A O 1
ATOM 1543 N N . VAL A 1 188 ? 0.651 -19.412 9.749 1.00 88.25 188 VAL A N 1
ATOM 1544 C CA . VAL A 1 188 ? -0.329 -18.362 9.439 1.00 88.25 188 VAL A CA 1
ATOM 1545 C C . VAL A 1 188 ? -1.660 -19.032 9.119 1.00 88.25 188 VAL A C 1
ATOM 1547 O O . VAL A 1 188 ? -1.774 -19.752 8.128 1.00 88.25 188 VAL A O 1
ATOM 1550 N N . PHE A 1 189 ? -2.668 -18.782 9.955 1.00 86.50 189 PHE A N 1
ATOM 1551 C CA . PHE A 1 189 ? -4.029 -19.279 9.765 1.00 86.50 189 PHE A CA 1
ATOM 1552 C C . PHE A 1 189 ? -4.925 -18.148 9.263 1.00 86.50 189 PHE A C 1
ATOM 1554 O O . PHE A 1 189 ? -4.958 -17.068 9.850 1.00 86.50 189 PHE A O 1
ATOM 1561 N N . ILE A 1 190 ? -5.650 -18.404 8.176 1.00 83.31 190 ILE A N 1
ATOM 1562 C CA . ILE A 1 190 ? -6.645 -17.485 7.624 1.00 83.31 190 ILE A CA 1
ATOM 1563 C C . ILE A 1 190 ? -7.989 -18.183 7.754 1.00 83.31 190 ILE A C 1
ATOM 1565 O O . ILE A 1 190 ? -8.216 -19.198 7.097 1.00 83.31 190 ILE A O 1
ATOM 1569 N N . ASP A 1 191 ? -8.841 -17.653 8.624 1.00 79.50 191 ASP A N 1
ATOM 1570 C CA . ASP A 1 191 ? -10.230 -18.092 8.723 1.00 79.50 191 ASP A CA 1
ATOM 1571 C C . ASP A 1 191 ? -11.067 -17.378 7.648 1.00 79.50 191 ASP A C 1
ATOM 1573 O O . ASP A 1 191 ? -10.791 -16.215 7.323 1.00 79.50 191 ASP A O 1
ATOM 1577 N N . SER A 1 192 ? -12.031 -18.084 7.055 1.00 63.16 192 SER A N 1
ATOM 1578 C CA . SER A 1 192 ? -12.791 -17.646 5.869 1.00 63.16 192 SER A CA 1
ATOM 1579 C C . SER A 1 192 ? -14.282 -17.524 6.128 1.00 63.16 192 SER A C 1
ATOM 1581 O O . SER A 1 192 ? -14.854 -18.531 6.601 1.00 63.16 192 SER A O 1
#

Secondary structure (DSSP, 8-state):
-HHHHHHHHHHHHHHTSHHHHHHHHHHHHHSS--SSGGGHHHH-------TT--SPP-----TTPEEEEEEEETTEEEEEEE-TT-SSEEEEEE-GGGG--HHHHHHHHHHHHHHHH---GGGGG--HHHHHHHHHHHHHHHHHHHHHHTT----HHHHHHHHHHHHHHHTS-THHHHHHH-TT--------